Protein AF-A0A931IFN2-F1 (afdb_monomer)

Structure (mmCIF, N/CA/C/O backbone):
data_AF-A0A931IFN2-F1
#
_entry.id   AF-A0A931IFN2-F1
#
loop_
_atom_site.group_PDB
_atom_site.id
_atom_site.type_symbol
_atom_site.label_atom_id
_atom_site.label_alt_id
_atom_site.label_comp_id
_atom_site.label_asym_id
_atom_site.label_entity_id
_atom_site.label_seq_id
_atom_site.pdbx_PDB_ins_code
_atom_site.Cartn_x
_atom_site.Cartn_y
_atom_site.Cartn_z
_atom_site.occupancy
_atom_site.B_iso_or_equiv
_atom_site.auth_seq_id
_atom_site.auth_comp_id
_atom_site.auth_asym_id
_atom_site.auth_atom_id
_atom_site.pdbx_PDB_model_num
ATOM 1 N N . MET A 1 1 ? -17.818 2.922 62.658 1.00 59.53 1 MET A N 1
ATOM 2 C CA . MET A 1 1 ? -18.137 1.578 62.133 1.00 59.53 1 MET A CA 1
ATOM 3 C C . MET A 1 1 ? -17.066 0.660 62.680 1.00 59.53 1 MET A C 1
ATOM 5 O O . MET A 1 1 ? -15.907 1.038 62.599 1.00 59.53 1 MET A O 1
ATOM 9 N N . ASP A 1 2 ? -17.434 -0.458 63.294 1.00 77.50 2 ASP A N 1
ATOM 10 C CA . ASP A 1 2 ? -16.446 -1.443 63.733 1.00 77.50 2 ASP A CA 1
ATOM 11 C C . ASP A 1 2 ? -15.943 -2.210 62.498 1.00 77.50 2 ASP A C 1
ATOM 13 O O . ASP A 1 2 ? -16.717 -2.893 61.821 1.00 77.50 2 ASP A O 1
ATOM 17 N N . VAL A 1 3 ? -14.668 -2.008 62.158 1.00 72.94 3 VAL A N 1
ATOM 18 C CA . VAL A 1 3 ? -14.014 -2.579 60.970 1.00 72.94 3 VAL A CA 1
ATOM 19 C C . VAL A 1 3 ? -13.940 -4.100 61.068 1.00 72.94 3 VAL A C 1
ATOM 21 O O . VAL A 1 3 ? -14.102 -4.790 60.058 1.00 72.94 3 VAL A O 1
ATOM 24 N N . ASP A 1 4 ? -13.783 -4.633 62.277 1.00 74.88 4 ASP A N 1
ATOM 25 C CA . ASP A 1 4 ? -13.663 -6.067 62.516 1.00 74.88 4 ASP A CA 1
ATOM 26 C C . ASP A 1 4 ? -15.025 -6.746 62.362 1.00 74.88 4 ASP A C 1
ATOM 28 O O . ASP A 1 4 ? -15.157 -7.738 61.641 1.00 74.88 4 ASP A O 1
ATOM 32 N N . ALA A 1 5 ? -16.081 -6.149 62.918 1.00 79.12 5 ALA A N 1
ATOM 33 C CA . ALA A 1 5 ? -17.447 -6.631 62.711 1.00 79.12 5 ALA A CA 1
ATOM 34 C C . ALA A 1 5 ? -17.879 -6.542 61.232 1.00 79.12 5 ALA A C 1
ATOM 36 O O . ALA A 1 5 ? -18.505 -7.465 60.698 1.00 79.12 5 ALA A O 1
ATOM 37 N N . TYR A 1 6 ? -17.520 -5.452 60.544 1.00 81.81 6 TYR A N 1
ATOM 38 C CA . TYR A 1 6 ? -17.835 -5.253 59.127 1.00 81.81 6 TYR A CA 1
ATOM 39 C C . TYR A 1 6 ? -17.087 -6.239 58.220 1.00 81.81 6 TYR A C 1
ATOM 41 O O . TYR A 1 6 ? -17.671 -6.805 57.289 1.00 81.81 6 TYR A O 1
ATOM 49 N N . SER A 1 7 ? -15.803 -6.474 58.498 1.00 79.50 7 SER A N 1
ATOM 50 C CA . SER A 1 7 ? -14.988 -7.422 57.741 1.00 79.50 7 SER A CA 1
ATOM 51 C C . SER A 1 7 ? -15.478 -8.858 57.937 1.00 79.50 7 SER A C 1
ATOM 53 O O . SER A 1 7 ? -15.661 -9.567 56.946 1.00 79.50 7 SER A O 1
ATOM 55 N N . LEU A 1 8 ? -15.814 -9.268 59.165 1.00 82.81 8 LEU A N 1
ATOM 56 C CA . LEU A 1 8 ? -16.394 -10.585 59.456 1.00 82.81 8 LEU A CA 1
ATOM 57 C C . LEU A 1 8 ? -17.719 -10.822 58.715 1.00 82.81 8 LEU A C 1
ATOM 59 O O . LEU A 1 8 ? -17.930 -11.908 58.169 1.00 82.81 8 LEU A O 1
ATOM 63 N N . ALA A 1 9 ? -18.581 -9.804 58.627 1.00 85.88 9 ALA A N 1
ATOM 64 C CA . ALA A 1 9 ? -19.872 -9.904 57.945 1.00 85.88 9 ALA A CA 1
ATOM 65 C C . ALA A 1 9 ? -19.751 -10.084 56.418 1.00 85.88 9 ALA A C 1
ATOM 67 O O . ALA A 1 9 ? -20.623 -10.692 55.789 1.00 85.88 9 ALA A O 1
ATOM 68 N N . HIS A 1 10 ? -18.685 -9.567 55.798 1.00 89.50 10 HIS A N 1
ATOM 69 C CA . HIS A 1 10 ? -18.528 -9.548 54.338 1.00 89.50 10 HIS A CA 1
ATOM 70 C C . HIS A 1 10 ? -17.440 -10.480 53.795 1.00 89.50 10 HIS A C 1
ATOM 72 O O . HIS A 1 10 ? -17.432 -10.763 52.591 1.00 89.50 10 HIS A O 1
ATOM 78 N N . ARG A 1 11 ? -16.597 -11.044 54.666 1.00 88.31 11 ARG A N 1
ATOM 79 C CA . ARG A 1 11 ? -15.475 -11.927 54.317 1.00 88.31 11 ARG A CA 1
ATOM 80 C C . ARG A 1 11 ? -15.836 -13.039 53.335 1.00 88.31 11 ARG A C 1
ATOM 82 O O . ARG A 1 11 ? -15.169 -13.194 52.317 1.00 88.31 11 ARG A O 1
ATOM 89 N N . ARG A 1 12 ? -16.945 -13.750 53.574 1.00 91.06 12 ARG A N 1
ATOM 90 C CA . ARG A 1 12 ? -17.404 -14.842 52.692 1.00 91.06 12 ARG A CA 1
ATOM 91 C C . ARG A 1 12 ? -17.673 -14.376 51.260 1.00 91.06 12 ARG A C 1
ATOM 93 O O . ARG A 1 12 ? -17.397 -15.105 50.313 1.00 91.06 12 ARG A O 1
ATOM 100 N N . SER A 1 13 ? -18.205 -13.165 51.089 1.00 90.38 13 SER A N 1
ATOM 101 C CA . SER A 1 13 ? -18.496 -12.614 49.759 1.00 90.38 13 SER A CA 1
ATOM 102 C C . SER A 1 13 ? -17.224 -12.227 49.002 1.00 90.38 13 SER A C 1
ATOM 104 O O . SER A 1 13 ? -17.139 -12.448 47.794 1.00 90.38 13 SER A O 1
ATOM 106 N N . TRP A 1 14 ? -16.207 -11.733 49.714 1.00 94.81 14 TRP A N 1
ATOM 107 C CA . TRP A 1 14 ? -14.898 -11.414 49.143 1.00 94.81 14 TRP A CA 1
ATOM 108 C C . TRP A 1 14 ? -14.125 -12.675 48.758 1.00 94.81 14 TRP A C 1
ATOM 110 O O . TRP A 1 14 ? -13.560 -12.744 47.668 1.00 94.81 14 TRP A O 1
ATOM 120 N N . GLU A 1 15 ? -14.161 -13.700 49.611 1.00 94.31 15 GLU A N 1
ATOM 121 C CA . GLU A 1 15 ? -13.568 -15.010 49.329 1.00 94.31 15 GLU A CA 1
ATOM 122 C C . GLU A 1 15 ? -14.238 -15.670 48.119 1.00 94.31 15 GLU A C 1
ATOM 124 O O . GLU A 1 15 ? -13.548 -16.183 47.238 1.00 94.31 15 GLU A O 1
ATOM 129 N N . ARG A 1 16 ? -15.573 -15.594 48.013 1.00 94.94 16 ARG A N 1
ATOM 130 C CA . ARG A 1 16 ? -16.307 -16.095 46.843 1.00 94.94 16 ARG A CA 1
ATOM 131 C C . ARG A 1 16 ? -15.924 -15.352 45.561 1.00 94.94 16 ARG A C 1
ATOM 133 O O . ARG A 1 16 ? -15.691 -16.000 44.541 1.00 94.94 16 ARG A O 1
ATOM 140 N N . LEU A 1 17 ? -15.803 -14.024 45.609 1.00 95.31 17 LEU A N 1
ATOM 141 C CA . LEU A 1 17 ? -15.343 -13.221 44.471 1.00 95.31 17 LEU A CA 1
ATOM 142 C C . LEU A 1 17 ? -13.930 -13.628 44.025 1.00 95.31 17 LEU A C 1
ATOM 144 O O . LEU A 1 17 ? -13.697 -13.817 42.832 1.00 95.31 17 LEU A O 1
ATOM 148 N N . ASP A 1 18 ? -12.999 -13.803 44.965 1.00 94.19 18 ASP A N 1
ATOM 149 C CA . ASP A 1 18 ? -11.623 -14.212 44.656 1.00 94.19 18 ASP A CA 1
ATOM 150 C C . ASP A 1 18 ? -11.562 -15.648 44.101 1.00 94.19 18 ASP A C 1
ATOM 152 O O . ASP A 1 18 ? -10.827 -15.911 43.147 1.00 94.19 18 ASP A O 1
ATOM 156 N N . GLN A 1 19 ? -12.390 -16.566 44.614 1.00 94.50 19 GLN A N 1
ATOM 157 C CA . GLN A 1 19 ? -12.531 -17.924 44.072 1.00 94.50 19 GLN A CA 1
ATOM 158 C C . GLN A 1 19 ? -13.035 -17.918 42.622 1.00 94.50 19 GLN A C 1
ATOM 160 O O . GLN A 1 19 ? -12.446 -18.582 41.762 1.00 94.50 19 GLN A O 1
ATOM 165 N N . LEU A 1 20 ? -14.102 -17.166 42.330 1.00 92.25 20 LEU A N 1
ATOM 166 C CA . LEU A 1 20 ? -14.643 -17.048 40.973 1.00 92.25 20 LEU A CA 1
ATOM 167 C C . LEU A 1 20 ? -13.637 -16.374 40.029 1.00 92.25 20 LEU A C 1
ATOM 169 O O . LEU A 1 20 ? -13.448 -16.832 38.902 1.00 92.25 20 LEU A O 1
ATOM 173 N N . ALA A 1 21 ? -12.919 -15.350 40.499 1.00 90.62 21 ALA A N 1
ATOM 174 C CA . ALA A 1 21 ? -11.886 -14.681 39.713 1.00 90.62 21 ALA A CA 1
ATOM 175 C C . ALA A 1 21 ? -10.712 -15.617 39.350 1.00 90.62 21 ALA A C 1
ATOM 177 O O . ALA A 1 21 ? -10.164 -15.511 38.249 1.00 90.62 21 ALA A O 1
ATOM 178 N N . LYS A 1 22 ? -10.350 -16.556 40.240 1.00 90.75 22 LYS A N 1
ATOM 179 C CA . LYS A 1 22 ? -9.256 -17.530 40.047 1.00 90.75 22 LYS A CA 1
ATOM 180 C C . LYS A 1 22 ? -9.637 -18.761 39.216 1.00 90.75 22 LYS A C 1
ATOM 182 O O . LYS A 1 22 ? -8.753 -19.427 38.677 1.00 90.75 22 LYS A O 1
ATOM 187 N N . ARG A 1 23 ? -10.924 -19.098 39.095 1.00 87.44 23 ARG A N 1
ATOM 188 C CA . ARG A 1 23 ? -11.370 -20.278 38.331 1.00 87.44 23 ARG A CA 1
ATOM 189 C C . ARG A 1 23 ? -11.037 -20.158 36.848 1.00 87.44 23 ARG A C 1
ATOM 191 O O . ARG A 1 23 ? -11.147 -19.083 36.273 1.00 87.44 23 ARG A O 1
ATOM 198 N N . ARG A 1 24 ? -10.683 -21.274 36.190 1.00 77.81 24 ARG A N 1
ATOM 199 C CA . ARG A 1 24 ? -10.316 -21.298 34.756 1.00 77.81 24 ARG A CA 1
ATOM 200 C C . ARG A 1 24 ? -11.523 -21.111 33.830 1.00 77.81 24 ARG A C 1
ATOM 202 O O . ARG A 1 24 ? -11.438 -20.353 32.863 1.00 77.81 24 ARG A O 1
ATOM 209 N N . LYS A 1 25 ? -12.632 -21.786 34.133 1.00 80.19 25 LYS A N 1
ATOM 210 C CA . LYS A 1 25 ? -13.915 -21.707 33.422 1.00 80.19 25 LYS A CA 1
ATOM 211 C C . LYS A 1 25 ? -15.008 -21.353 34.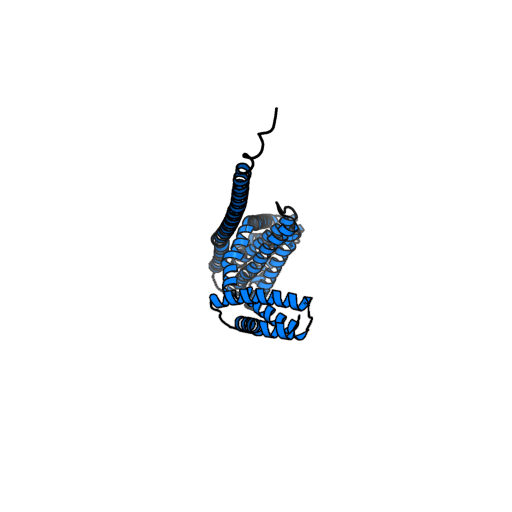430 1.00 80.19 25 LYS A C 1
ATOM 213 O O . LYS A 1 25 ? -14.962 -21.853 35.550 1.00 80.19 25 LYS A O 1
ATOM 218 N N . LEU A 1 26 ? -15.931 -20.494 34.013 1.00 84.69 26 LEU A N 1
ATOM 219 C CA . LEU A 1 26 ? -17.128 -20.121 34.762 1.00 84.69 26 LEU A CA 1
ATOM 220 C C . LEU A 1 26 ? -18.340 -20.609 33.972 1.00 84.69 26 LEU A C 1
ATOM 222 O O . LEU A 1 26 ? -18.320 -20.570 32.738 1.00 84.69 26 LEU A O 1
ATOM 226 N N . THR A 1 27 ? -19.368 -21.081 34.664 1.00 86.81 27 THR A N 1
ATOM 227 C CA . THR A 1 27 ? -20.694 -21.267 34.057 1.00 86.81 27 THR A CA 1
ATOM 228 C C . THR A 1 27 ? -21.378 -19.906 33.851 1.00 86.81 27 THR A C 1
ATOM 230 O O . THR A 1 27 ? -20.922 -18.899 34.393 1.00 86.81 27 THR A O 1
ATOM 233 N N . GLY A 1 28 ? -22.475 -19.851 33.084 1.00 74.88 28 GLY A N 1
ATOM 234 C CA . GLY A 1 28 ? -23.239 -18.605 32.898 1.00 74.88 28 GLY A CA 1
ATOM 235 C C . GLY A 1 28 ? -23.706 -18.000 34.228 1.00 74.88 28 GLY A C 1
ATOM 236 O O . GLY A 1 28 ? -23.429 -16.840 34.507 1.00 74.88 28 GLY A O 1
ATOM 237 N N . ALA A 1 29 ? -24.277 -18.827 35.110 1.00 84.50 29 ALA A N 1
ATOM 238 C CA . ALA A 1 29 ? -24.699 -18.401 36.445 1.00 84.50 29 ALA A CA 1
ATOM 239 C C . ALA A 1 29 ? -23.529 -17.895 37.315 1.00 84.50 29 ALA A C 1
ATOM 241 O O . ALA A 1 29 ? -23.680 -16.934 38.063 1.00 84.50 29 ALA A O 1
ATOM 242 N N . GLU A 1 30 ? -22.346 -18.506 37.201 1.00 89.38 30 GLU A N 1
ATOM 243 C CA . GLU A 1 30 ? -21.146 -18.066 37.926 1.00 89.38 30 GLU A CA 1
ATOM 244 C C . GLU A 1 30 ? -20.567 -16.753 37.376 1.00 89.38 30 GLU A C 1
ATOM 246 O O . GLU A 1 30 ? -19.953 -15.989 38.123 1.00 89.38 30 GLU A O 1
ATOM 251 N N . ALA A 1 31 ? -20.748 -16.475 36.082 1.00 84.56 31 ALA A N 1
ATOM 252 C CA . ALA A 1 31 ? -20.364 -15.204 35.476 1.00 84.56 31 ALA A CA 1
ATOM 253 C C . ALA A 1 31 ? -21.277 -14.060 35.948 1.00 84.56 31 ALA A C 1
ATOM 255 O O . ALA A 1 31 ? -20.778 -12.994 36.317 1.00 84.56 31 ALA A O 1
ATOM 256 N N . ASP A 1 32 ? -22.587 -14.300 36.026 1.00 82.44 32 ASP A N 1
ATOM 257 C CA . ASP A 1 32 ? -23.540 -13.337 36.588 1.00 82.44 32 ASP A CA 1
ATOM 258 C C . ASP A 1 32 ? -23.253 -13.081 38.078 1.00 82.44 32 ASP A C 1
ATOM 260 O O . ASP A 1 32 ? -23.190 -11.929 38.524 1.00 82.44 32 ASP A O 1
ATOM 264 N N . GLU A 1 33 ? -22.979 -14.148 38.841 1.00 92.56 33 GLU A N 1
ATOM 265 C CA . GLU A 1 33 ? -22.580 -14.068 40.252 1.00 92.56 33 GLU A CA 1
ATOM 266 C C . GLU A 1 33 ? -21.308 -13.216 40.431 1.00 92.56 33 GLU A C 1
ATOM 268 O O . GLU A 1 33 ? -21.255 -12.344 41.306 1.00 92.56 33 GLU A O 1
ATOM 273 N N . LEU A 1 34 ? -20.303 -13.403 39.567 1.00 91.88 34 LEU A N 1
ATOM 274 C CA . LEU A 1 34 ? -19.064 -12.621 39.569 1.00 91.88 34 LEU A CA 1
ATOM 275 C C . LEU A 1 34 ? -19.332 -11.116 39.384 1.00 91.88 34 LEU A C 1
ATOM 277 O O . LEU A 1 34 ? -18.746 -10.303 40.103 1.00 91.88 34 LEU A O 1
ATOM 281 N N . ILE A 1 35 ? -20.215 -10.730 38.456 1.00 88.75 35 ILE A N 1
ATOM 282 C CA . ILE A 1 35 ? -20.548 -9.318 38.180 1.00 88.75 35 ILE A CA 1
ATOM 283 C C . ILE A 1 35 ? -21.227 -8.671 39.393 1.00 88.75 35 ILE A C 1
ATOM 285 O O . ILE A 1 35 ? -20.877 -7.548 39.785 1.00 88.75 35 ILE A O 1
ATOM 289 N N . VAL A 1 36 ? -22.176 -9.381 40.009 1.00 92.88 36 VAL A N 1
ATOM 290 C CA . VAL A 1 36 ? -22.890 -8.910 41.205 1.00 92.88 36 VAL A CA 1
ATOM 291 C C . VAL A 1 36 ? -21.918 -8.721 42.372 1.00 92.88 36 VAL A C 1
ATOM 293 O O . VAL A 1 36 ? -21.914 -7.662 43.013 1.00 92.88 36 VAL A O 1
ATOM 296 N N . LEU A 1 37 ? -21.052 -9.707 42.620 1.00 94.25 37 LEU A N 1
ATOM 297 C CA . LEU A 1 37 ? -20.059 -9.653 43.694 1.00 94.25 37 LEU A CA 1
ATOM 298 C C . LEU A 1 37 ? -18.992 -8.577 43.454 1.00 94.25 37 LEU A C 1
ATOM 300 O O . LEU A 1 37 ? -18.601 -7.897 44.405 1.00 94.25 37 LEU A O 1
ATOM 304 N N . TYR A 1 38 ? -18.562 -8.368 42.206 1.00 92.94 38 TYR A N 1
ATOM 305 C CA . TYR A 1 38 ? -17.627 -7.302 41.836 1.00 92.94 38 TYR A CA 1
ATOM 306 C C . TYR A 1 38 ? -18.197 -5.916 42.160 1.00 92.94 38 TYR A C 1
ATOM 308 O O . TYR A 1 38 ? -17.548 -5.123 42.848 1.00 92.94 38 TYR A O 1
ATOM 316 N N . ARG A 1 39 ? -19.438 -5.633 41.733 1.00 92.38 39 ARG A N 1
ATOM 317 C CA . ARG A 1 39 ? -20.096 -4.341 41.990 1.00 92.38 39 ARG A CA 1
ATOM 318 C C . ARG A 1 39 ? -20.271 -4.093 43.488 1.00 92.38 39 ARG A C 1
ATOM 320 O O . ARG A 1 39 ? -19.937 -3.012 43.971 1.00 92.38 39 ARG A O 1
ATOM 327 N N . ARG A 1 40 ? -20.741 -5.107 44.225 1.00 93.81 40 ARG A N 1
ATOM 328 C CA . ARG A 1 40 ? -20.917 -5.035 45.683 1.00 93.81 40 ARG A CA 1
ATOM 329 C C . ARG A 1 40 ? -19.584 -4.790 46.399 1.00 93.81 40 ARG A C 1
ATOM 331 O O . ARG A 1 40 ? -19.506 -3.894 47.232 1.00 93.81 40 ARG A O 1
ATOM 338 N N . THR A 1 41 ? -18.530 -5.521 46.041 1.00 93.62 41 THR A N 1
ATOM 339 C CA . THR A 1 41 ? -17.206 -5.386 46.676 1.00 93.62 41 THR A CA 1
ATOM 340 C C . THR A 1 41 ? -16.557 -4.035 46.362 1.00 93.62 41 THR A C 1
ATOM 342 O O . THR A 1 41 ? -15.944 -3.432 47.238 1.00 93.62 41 THR A O 1
ATOM 345 N N . SER A 1 42 ? -16.750 -3.497 45.153 1.00 91.19 42 SER A N 1
ATOM 346 C CA . SER A 1 42 ? -16.272 -2.154 44.792 1.00 91.19 42 SER A CA 1
ATOM 347 C C . SER A 1 42 ? -16.927 -1.058 45.641 1.00 91.19 42 SER A C 1
ATOM 349 O O . SER A 1 42 ? -16.236 -0.153 46.108 1.00 91.19 42 SER A O 1
ATOM 351 N N . GLN A 1 43 ? -18.232 -1.170 45.915 1.00 92.06 43 GLN A N 1
ATOM 352 C CA . GLN A 1 43 ? -18.942 -0.250 46.812 1.00 92.06 43 GLN A CA 1
ATOM 353 C C . GLN A 1 43 ? -18.454 -0.367 48.264 1.00 92.06 43 GLN A C 1
ATOM 355 O O . GLN A 1 43 ? -18.312 0.644 48.950 1.00 92.06 43 GLN A O 1
ATOM 360 N N . GLN A 1 44 ? -18.183 -1.587 48.736 1.00 90.62 44 GLN A N 1
ATOM 361 C CA . GLN A 1 44 ? -17.657 -1.830 50.084 1.00 90.62 44 GLN A CA 1
ATOM 362 C C . GLN A 1 44 ? -16.243 -1.260 50.251 1.00 90.62 44 GLN A C 1
ATOM 364 O O . GLN A 1 44 ? -15.971 -0.622 51.266 1.00 90.62 44 GLN A O 1
ATOM 369 N N . LEU A 1 45 ? -15.375 -1.405 49.243 1.00 89.69 45 LEU A N 1
ATOM 370 C CA . LEU A 1 45 ? -14.043 -0.798 49.255 1.00 89.69 45 LEU A CA 1
ATOM 371 C C . LEU A 1 45 ? -14.121 0.734 49.329 1.00 89.69 45 LEU A C 1
ATOM 373 O O . LEU A 1 45 ? -13.438 1.330 50.155 1.00 89.69 45 LEU A O 1
ATOM 377 N N . ALA A 1 46 ? -14.996 1.365 48.538 1.00 87.12 46 ALA A N 1
ATOM 378 C CA . ALA A 1 46 ? -15.190 2.817 48.580 1.00 87.12 46 ALA A CA 1
ATOM 379 C C . ALA A 1 46 ? -15.699 3.309 49.955 1.00 87.12 46 ALA A C 1
ATOM 381 O O . ALA A 1 46 ? -15.296 4.371 50.437 1.00 87.12 46 ALA A O 1
ATOM 382 N N . ARG A 1 47 ? -16.555 2.523 50.628 1.00 85.81 47 ARG A N 1
ATOM 383 C CA . ARG A 1 47 ? -17.003 2.814 52.003 1.00 85.81 47 ARG A CA 1
ATOM 384 C C . ARG A 1 47 ? -15.878 2.664 53.029 1.00 85.81 47 ARG A C 1
ATOM 386 O O . ARG A 1 47 ? -15.743 3.524 53.893 1.00 85.81 47 ARG A O 1
ATOM 393 N N . LEU A 1 48 ? -15.060 1.617 52.921 1.00 86.00 48 LEU A N 1
ATOM 394 C CA . LEU A 1 48 ? -13.918 1.397 53.816 1.00 86.00 48 LEU A CA 1
ATOM 395 C C . LEU A 1 48 ? -12.862 2.498 53.658 1.00 86.00 48 LEU A C 1
ATOM 397 O O . LEU A 1 48 ? -12.428 3.071 54.652 1.00 86.00 48 LEU A O 1
ATOM 401 N N . GLN A 1 49 ? -12.543 2.885 52.420 1.00 82.56 49 GLN A N 1
ATOM 402 C CA . GLN A 1 49 ? -11.611 3.981 52.128 1.00 82.56 49 GLN A CA 1
ATOM 403 C C . GLN A 1 49 ? -12.052 5.332 52.710 1.00 82.56 49 GLN A C 1
ATOM 405 O O . GLN A 1 49 ? -11.204 6.148 53.052 1.00 82.56 49 GLN A O 1
ATOM 410 N N . SER A 1 50 ? -13.361 5.573 52.828 1.00 81.81 50 SER A N 1
ATOM 411 C CA . SER A 1 50 ? -13.904 6.839 53.341 1.00 81.81 50 SER A CA 1
ATOM 412 C C . SER A 1 50 ? -14.086 6.874 54.861 1.00 81.81 50 SER A C 1
ATOM 414 O O . SER A 1 50 ? -14.059 7.959 55.432 1.00 81.81 50 SER A O 1
ATOM 416 N N . HIS A 1 51 ? -14.273 5.725 55.522 1.00 74.56 51 HIS A N 1
ATOM 417 C CA . HIS A 1 51 ? -14.659 5.681 56.940 1.00 74.56 51 HIS A CA 1
ATOM 418 C C . HIS A 1 51 ? -13.633 5.009 57.861 1.00 74.56 51 HIS A C 1
ATOM 420 O O . HIS A 1 51 ? -13.687 5.237 59.070 1.00 74.56 51 HIS A O 1
ATOM 426 N N . SER A 1 52 ? -12.734 4.155 57.354 1.00 66.56 52 SER A N 1
ATOM 427 C CA . SER A 1 52 ? -11.744 3.436 58.176 1.00 66.56 52 SER A CA 1
ATOM 428 C C . SER A 1 52 ? -10.567 2.903 57.336 1.00 66.56 52 SER A C 1
ATOM 430 O O . SER A 1 52 ? -10.677 1.836 56.728 1.00 66.56 52 SER A O 1
ATOM 432 N N . PRO A 1 53 ? -9.428 3.614 57.298 1.00 65.94 53 PRO A N 1
ATOM 433 C CA . PRO A 1 53 ? -8.297 3.265 56.448 1.00 65.94 53 PRO A CA 1
ATOM 434 C C . PRO A 1 53 ? -7.385 2.217 57.105 1.00 65.94 53 PRO A C 1
ATOM 436 O O . PRO A 1 53 ? -6.260 2.534 57.474 1.00 65.94 53 PRO A O 1
ATOM 439 N N . ASP A 1 54 ? -7.843 0.967 57.242 1.00 80.81 54 ASP A N 1
ATOM 440 C CA . ASP A 1 54 ? -6.915 -0.155 57.454 1.00 80.81 54 ASP A CA 1
ATOM 441 C C . ASP A 1 54 ? -6.171 -0.439 56.131 1.00 80.81 54 ASP A C 1
ATOM 443 O O . ASP A 1 54 ? -6.790 -0.918 55.167 1.00 80.81 54 ASP A O 1
ATOM 447 N N . PRO A 1 55 ? -4.855 -0.159 56.043 1.00 80.06 55 PRO A N 1
ATOM 448 C CA . PRO A 1 55 ? -4.112 -0.289 54.795 1.00 80.06 55 PRO A CA 1
ATOM 449 C C . PRO A 1 55 ? -4.050 -1.732 54.280 1.00 80.06 55 PRO A C 1
ATOM 451 O O . PRO A 1 55 ? -4.036 -1.944 53.064 1.00 80.06 55 PRO A O 1
ATOM 454 N N . GLN A 1 56 ? -4.030 -2.729 55.174 1.00 84.06 56 GLN A N 1
ATOM 455 C CA . GLN A 1 56 ? -3.886 -4.135 54.783 1.00 84.06 56 GLN A CA 1
ATOM 456 C C . GLN A 1 56 ? -5.174 -4.665 54.150 1.00 84.06 56 GLN A C 1
ATOM 458 O O . GLN A 1 56 ? -5.140 -5.284 53.080 1.00 84.06 56 GLN A O 1
ATOM 463 N N . LEU A 1 57 ? -6.319 -4.362 54.764 1.00 85.31 57 LEU A N 1
ATOM 464 C CA . LEU A 1 57 ? -7.630 -4.739 54.244 1.00 85.31 57 LEU A CA 1
ATOM 465 C C . LEU A 1 57 ? -7.916 -4.070 52.890 1.00 85.31 57 LEU A C 1
ATOM 467 O O . LEU A 1 57 ? -8.373 -4.729 51.950 1.00 85.31 57 LEU A O 1
ATOM 471 N N . ILE A 1 58 ? -7.592 -2.779 52.756 1.00 86.69 58 ILE A N 1
ATOM 472 C CA . ILE A 1 58 ? -7.760 -2.024 51.505 1.00 86.69 58 ILE A CA 1
ATOM 473 C C . ILE A 1 58 ? -6.897 -2.615 50.384 1.00 86.69 58 ILE A C 1
ATOM 475 O O . ILE A 1 58 ? -7.393 -2.811 49.268 1.00 86.69 58 ILE A O 1
ATOM 479 N N . ALA A 1 59 ? -5.629 -2.933 50.662 1.00 84.56 59 ALA A N 1
ATOM 480 C CA . ALA A 1 59 ? -4.731 -3.538 49.680 1.00 84.56 59 ALA A CA 1
ATOM 481 C C . ALA A 1 59 ? -5.226 -4.925 49.233 1.00 84.56 59 ALA A C 1
ATOM 483 O O . ALA A 1 59 ? -5.278 -5.210 48.031 1.00 84.56 59 ALA A O 1
ATOM 484 N N . GLY A 1 60 ? -5.666 -5.763 50.180 1.00 88.81 60 GLY A N 1
ATOM 485 C CA . GLY A 1 60 ? -6.217 -7.089 49.893 1.00 88.81 60 GLY A CA 1
ATOM 486 C C . GLY A 1 60 ? -7.452 -7.036 48.987 1.00 88.81 60 GLY A C 1
ATOM 487 O O . GLY A 1 60 ? -7.503 -7.714 47.957 1.00 88.81 60 GLY A O 1
ATOM 488 N N . LEU A 1 61 ? -8.420 -6.175 49.314 1.00 89.69 61 LEU A N 1
ATOM 489 C CA . LEU A 1 61 ? -9.639 -5.996 48.516 1.00 89.69 61 LEU A CA 1
ATOM 490 C C . LEU A 1 61 ? -9.361 -5.402 47.132 1.00 89.69 61 LEU A C 1
ATOM 492 O O . LEU A 1 61 ? -9.948 -5.844 46.141 1.00 89.69 61 LEU A O 1
ATOM 496 N N . SER A 1 62 ? -8.428 -4.454 47.039 1.00 90.44 62 SER A N 1
ATOM 497 C CA . SER A 1 62 ? -8.002 -3.871 45.760 1.00 90.44 62 SER A CA 1
ATOM 498 C C . SER A 1 62 ? -7.381 -4.921 44.831 1.00 90.44 62 SER A C 1
ATOM 500 O O . SER A 1 62 ? -7.644 -4.923 43.623 1.00 90.44 62 SER A O 1
ATOM 502 N N . ALA A 1 63 ? -6.614 -5.870 45.381 1.00 91.62 63 ALA A N 1
ATOM 503 C CA . ALA A 1 63 ? -6.042 -6.973 44.612 1.00 91.62 63 ALA A CA 1
ATOM 504 C C . ALA A 1 63 ? -7.120 -7.948 44.097 1.00 91.62 63 ALA A C 1
ATOM 506 O O . ALA A 1 63 ? -7.058 -8.383 42.942 1.00 91.62 63 ALA A O 1
ATOM 507 N N . ILE A 1 64 ? -8.125 -8.264 44.924 1.00 93.31 64 ILE A N 1
ATOM 508 C CA . ILE A 1 64 ? -9.270 -9.101 44.524 1.00 93.31 64 ILE A CA 1
ATOM 509 C C . ILE A 1 64 ? -10.065 -8.416 43.402 1.00 93.31 64 ILE A C 1
ATOM 511 O O . ILE A 1 64 ? -10.341 -9.039 42.374 1.00 93.31 64 ILE A O 1
ATOM 515 N N . LEU A 1 65 ? -10.377 -7.123 43.549 1.00 93.50 65 LEU A N 1
ATOM 516 C CA . LEU A 1 65 ? -11.117 -6.353 42.543 1.00 93.50 65 LEU A CA 1
ATOM 517 C C . LEU A 1 65 ? -10.359 -6.223 41.224 1.00 93.50 65 LEU A C 1
ATOM 519 O O . LEU A 1 65 ? -10.977 -6.334 40.168 1.00 93.50 65 LEU A O 1
ATOM 523 N N . THR A 1 66 ? -9.038 -6.045 41.259 1.00 89.94 66 THR A N 1
ATOM 524 C CA . THR A 1 66 ? -8.210 -5.998 40.044 1.00 89.94 66 THR A CA 1
ATOM 525 C C . THR A 1 66 ? -8.283 -7.317 39.264 1.00 89.94 66 THR A C 1
ATOM 527 O O . THR A 1 66 ? -8.516 -7.305 38.053 1.00 89.94 66 THR A O 1
ATOM 530 N N . ARG A 1 67 ? -8.177 -8.469 39.946 1.00 89.44 67 ARG A N 1
ATOM 531 C CA . ARG A 1 67 ? -8.353 -9.788 39.304 1.00 89.44 67 ARG A CA 1
ATOM 532 C C . ARG A 1 67 ? -9.767 -9.991 38.766 1.00 89.44 67 ARG A C 1
ATOM 534 O O . ARG A 1 67 ? -9.931 -10.438 37.632 1.00 89.44 67 ARG A O 1
ATOM 541 N N . ALA A 1 68 ? -10.785 -9.657 39.556 1.00 89.94 68 ALA A N 1
ATOM 542 C CA . ALA A 1 68 ? -12.179 -9.788 39.143 1.00 89.94 68 ALA A CA 1
ATOM 543 C C . ALA A 1 68 ? -12.503 -8.892 37.938 1.00 89.94 68 ALA A C 1
ATOM 545 O O . ALA A 1 68 ? -13.162 -9.342 37.003 1.00 89.94 68 ALA A O 1
ATOM 546 N N . ARG A 1 69 ? -11.972 -7.663 37.900 1.00 85.12 69 ARG A N 1
ATOM 547 C CA . ARG A 1 69 ? -12.128 -6.719 36.784 1.00 85.12 69 ARG A CA 1
ATOM 548 C C . ARG A 1 69 ? -11.610 -7.293 35.467 1.00 85.12 69 ARG A C 1
ATOM 550 O O . ARG A 1 69 ? -12.294 -7.162 34.458 1.00 85.12 69 ARG A O 1
ATOM 557 N N . ALA A 1 70 ? -10.462 -7.973 35.476 1.00 80.75 70 ALA A N 1
ATOM 558 C CA . ALA A 1 70 ? -9.929 -8.640 34.284 1.00 80.75 70 ALA A CA 1
ATOM 559 C C . ALA A 1 70 ? -10.862 -9.750 33.754 1.00 80.75 70 ALA A C 1
ATOM 561 O O . ALA A 1 70 ? -10.903 -10.013 32.554 1.00 80.75 70 ALA A O 1
ATOM 562 N N . ARG A 1 71 ? -11.645 -10.389 34.635 1.00 83.69 71 ARG A N 1
ATOM 563 C CA . ARG A 1 71 ? -12.626 -11.419 34.255 1.00 83.69 71 ARG A CA 1
ATOM 564 C C . ARG A 1 71 ? -13.960 -10.825 33.804 1.00 83.69 71 ARG A C 1
ATOM 566 O O . ARG A 1 71 ? -14.499 -11.294 32.809 1.00 83.69 71 ARG A O 1
ATOM 573 N N . VAL A 1 72 ? -14.452 -9.787 34.483 1.00 80.81 72 VAL A N 1
ATOM 574 C CA . VAL A 1 72 ? -15.707 -9.086 34.147 1.00 80.81 72 VAL A CA 1
ATOM 575 C C . VAL A 1 72 ? -15.596 -8.332 32.821 1.00 80.81 72 VAL A C 1
ATOM 577 O O . VAL A 1 72 ? -16.531 -8.350 32.031 1.00 80.81 72 VAL A O 1
ATOM 580 N N . LEU A 1 73 ? -14.447 -7.707 32.548 1.00 71.25 73 LEU A N 1
ATOM 581 C CA . LEU A 1 73 ? -14.189 -7.015 31.279 1.00 71.25 73 LEU A CA 1
ATOM 582 C C . LEU A 1 73 ? -13.773 -7.965 30.144 1.00 71.25 73 LEU A C 1
ATOM 584 O O . LEU A 1 73 ? -13.507 -7.501 29.042 1.00 71.25 73 LEU A O 1
ATOM 588 N N . GLY A 1 74 ? -13.732 -9.278 30.400 1.00 58.94 74 GLY A N 1
ATOM 589 C CA . GLY A 1 74 ? -13.657 -10.290 29.354 1.00 58.94 74 GLY A CA 1
ATOM 590 C C . GLY A 1 74 ? -12.453 -10.173 28.419 1.00 58.94 74 GLY A C 1
ATOM 591 O O . GLY A 1 74 ? -12.629 -10.244 27.212 1.00 58.94 74 GLY A O 1
ATOM 592 N N . THR A 1 75 ? -11.220 -10.075 28.920 1.00 48.00 75 THR A N 1
ATOM 593 C CA . THR A 1 75 ? -10.023 -10.186 28.055 1.00 48.00 75 THR A CA 1
ATOM 594 C C . THR A 1 75 ? -9.580 -11.638 27.872 1.00 48.00 75 THR A C 1
ATOM 596 O O . THR A 1 75 ? -8.440 -12.025 28.117 1.00 48.00 75 THR A O 1
ATOM 599 N N . LYS A 1 76 ? -10.520 -12.472 27.427 1.00 48.59 76 LYS A N 1
ATOM 600 C CA . LYS A 1 76 ? -10.205 -13.662 26.629 1.00 48.59 76 LYS A CA 1
ATOM 601 C C . LYS A 1 76 ? -11.084 -13.643 25.391 1.00 48.59 76 LYS A C 1
ATOM 603 O O . LYS A 1 76 ? -11.881 -14.548 25.164 1.00 48.59 76 LYS A O 1
ATOM 608 N N . SER A 1 77 ? -10.953 -12.584 24.605 1.00 54.88 77 SER A N 1
ATOM 609 C CA . SER A 1 77 ? -11.099 -12.775 23.179 1.00 54.88 77 SER A CA 1
ATOM 610 C C . SER A 1 77 ? -10.028 -13.779 22.755 1.00 54.88 77 SER A C 1
ATOM 612 O O . SER A 1 77 ? -8.877 -13.720 23.190 1.00 54.88 77 SER A O 1
ATOM 614 N N . ASP A 1 78 ? -10.437 -14.797 22.012 1.00 72.88 78 ASP A N 1
ATOM 615 C CA . ASP A 1 78 ? -9.490 -15.700 21.383 1.00 72.88 78 ASP A CA 1
ATOM 616 C C . ASP A 1 78 ? -8.649 -14.855 20.419 1.00 72.88 78 ASP A C 1
ATOM 618 O O . ASP A 1 78 ? -9.170 -14.350 19.425 1.00 72.88 78 ASP A O 1
ATOM 622 N N . THR A 1 79 ? -7.380 -14.617 20.757 1.00 77.38 79 THR A N 1
ATOM 623 C CA . THR A 1 79 ? -6.474 -13.755 19.984 1.00 77.38 79 THR A CA 1
ATOM 624 C C . THR A 1 79 ? -6.449 -14.177 18.515 1.00 77.38 79 THR A C 1
ATOM 626 O O . THR A 1 79 ? -6.434 -13.328 17.628 1.00 77.38 79 THR A O 1
ATOM 629 N N . TRP A 1 80 ? -6.552 -15.480 18.240 1.00 80.69 80 TRP A N 1
ATOM 630 C CA . TRP A 1 80 ? -6.638 -16.000 16.877 1.00 80.69 80 TRP A CA 1
ATOM 631 C C . TRP A 1 80 ? -7.945 -15.628 16.181 1.00 80.69 80 TRP A C 1
ATOM 633 O O . TRP A 1 80 ? -7.933 -15.290 14.998 1.00 80.69 80 TRP A O 1
ATOM 643 N N . ALA A 1 81 ? -9.064 -15.617 16.905 1.00 85.12 81 ALA A N 1
ATOM 644 C CA . ALA A 1 81 ? -10.337 -15.148 16.372 1.00 85.12 81 ALA A CA 1
ATOM 645 C C . ALA A 1 81 ? -10.328 -13.632 16.103 1.00 85.12 81 ALA A C 1
ATOM 647 O O . ALA A 1 81 ? -10.944 -13.185 15.137 1.00 85.12 81 ALA A O 1
ATOM 648 N N . GLU A 1 82 ? -9.626 -12.832 16.911 1.00 83.56 82 GLU A N 1
ATOM 649 C CA . GLU A 1 82 ? -9.455 -11.393 16.656 1.00 83.56 82 GLU A CA 1
ATOM 650 C C . GLU A 1 82 ? -8.563 -11.114 15.453 1.00 83.56 82 GLU A C 1
ATOM 652 O O . GLU A 1 82 ? -8.930 -10.290 14.616 1.00 83.56 82 GLU A O 1
ATOM 657 N N . ILE A 1 83 ? -7.444 -11.830 15.324 1.00 87.50 83 ILE A N 1
ATOM 658 C CA . ILE A 1 83 ? -6.580 -11.769 14.139 1.00 87.50 83 ILE A CA 1
ATOM 659 C C . ILE A 1 83 ? -7.382 -12.176 12.897 1.00 87.50 83 ILE A C 1
ATOM 661 O O . ILE A 1 83 ? -7.397 -11.456 11.897 1.00 87.50 83 ILE A O 1
ATOM 665 N N . GLY A 1 84 ? -8.131 -13.279 12.973 1.00 92.25 84 GLY A N 1
ATOM 666 C CA . GLY A 1 84 ? -9.017 -13.718 11.897 1.00 92.25 84 GLY A CA 1
ATOM 667 C C . GLY A 1 84 ? -10.065 -12.660 11.541 1.00 92.25 84 GLY A C 1
ATOM 668 O O . GLY A 1 84 ? -10.272 -12.360 10.366 1.00 92.25 84 GLY A O 1
ATOM 669 N N . ARG A 1 85 ? -10.690 -12.021 12.538 1.00 91.31 85 ARG A N 1
ATOM 670 C CA . ARG A 1 85 ? -11.654 -10.929 12.324 1.00 91.31 85 ARG A CA 1
ATOM 671 C C . ARG A 1 85 ? -11.000 -9.688 11.720 1.00 91.31 85 ARG A C 1
ATOM 673 O O . ARG A 1 85 ? -11.599 -9.048 10.858 1.00 91.31 85 ARG A O 1
ATOM 680 N N . PHE A 1 86 ? -9.778 -9.359 12.126 1.00 92.81 86 PHE A N 1
ATOM 681 C CA . PHE A 1 86 ? -9.010 -8.262 11.549 1.00 92.81 86 PHE A CA 1
ATOM 682 C C . PHE A 1 86 ? -8.800 -8.477 10.047 1.00 92.81 86 PHE A C 1
ATOM 684 O O . PHE A 1 86 ? -9.151 -7.596 9.264 1.00 92.81 86 PHE A O 1
ATOM 691 N N . PHE A 1 87 ? -8.345 -9.662 9.631 1.00 95.25 87 PHE A N 1
ATOM 692 C CA . PHE A 1 87 ? -8.123 -9.971 8.214 1.00 95.25 87 PHE A CA 1
ATOM 693 C C . PHE A 1 87 ? -9.398 -10.298 7.426 1.00 95.25 87 PHE A C 1
ATOM 695 O O . PHE A 1 87 ? -9.366 -10.302 6.205 1.00 95.25 87 PHE A O 1
ATOM 702 N N . THR A 1 88 ? -10.543 -10.543 8.055 1.00 93.50 88 THR A N 1
ATOM 703 C CA . THR A 1 88 ? -11.798 -10.793 7.315 1.00 93.50 88 THR A CA 1
ATOM 704 C C . THR A 1 88 ? -12.708 -9.570 7.252 1.00 93.50 88 THR A C 1
ATOM 706 O O . THR A 1 88 ? -13.414 -9.397 6.265 1.00 93.50 88 THR A O 1
ATOM 709 N N . HIS A 1 89 ? -12.670 -8.696 8.264 1.00 92.44 89 HIS A N 1
ATOM 710 C CA . HIS A 1 89 ? -13.594 -7.562 8.387 1.00 92.44 89 HIS A CA 1
ATOM 711 C C . HIS A 1 89 ? -12.901 -6.216 8.629 1.00 92.44 89 HIS A C 1
ATOM 713 O O . HIS A 1 89 ? -13.401 -5.192 8.173 1.00 92.44 89 HIS A O 1
ATOM 719 N N . GLY A 1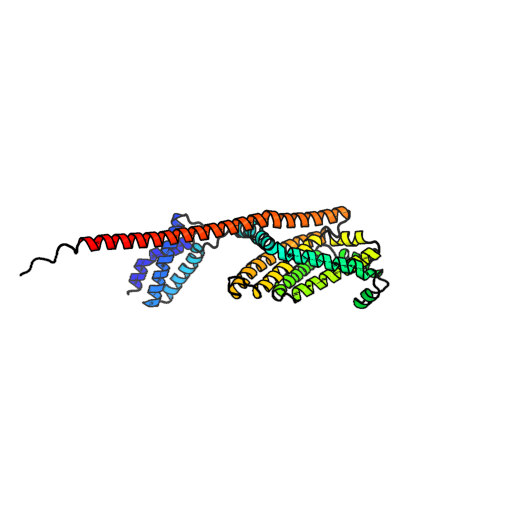 90 ? -11.784 -6.182 9.361 1.00 92.50 90 GLY A N 1
ATOM 720 C CA . GLY A 1 90 ? -11.109 -4.935 9.739 1.00 92.50 90 GLY A CA 1
ATOM 721 C C . GLY A 1 90 ? -10.308 -4.323 8.590 1.00 92.50 90 GLY A C 1
ATOM 722 O O . GLY A 1 90 ? -10.706 -3.316 8.002 1.00 92.50 90 GLY A O 1
ATOM 723 N N . PHE A 1 91 ? -9.191 -4.965 8.253 1.00 95.50 91 PHE A N 1
ATOM 724 C CA . PHE A 1 91 ? -8.275 -4.540 7.201 1.00 95.50 91 PHE A CA 1
ATOM 725 C C . PHE A 1 91 ? -8.938 -4.376 5.821 1.00 95.50 91 PHE A C 1
ATOM 727 O O . PHE A 1 91 ? -8.833 -3.281 5.261 1.00 95.50 91 PHE A O 1
ATOM 734 N N . PRO A 1 92 ? -9.679 -5.364 5.271 1.00 97.19 92 PRO A N 1
ATOM 735 C CA . PRO A 1 92 ? -10.191 -5.242 3.909 1.00 97.19 92 PRO A CA 1
ATOM 736 C C . PRO A 1 92 ? -11.264 -4.152 3.800 1.00 97.19 92 PRO A C 1
ATOM 738 O O . PRO A 1 92 ? -11.299 -3.422 2.811 1.00 97.19 92 PRO A O 1
ATOM 741 N N . ALA A 1 93 ? -12.097 -3.966 4.833 1.00 97.06 93 ALA A N 1
ATOM 742 C CA . ALA A 1 93 ? -13.066 -2.872 4.862 1.00 97.06 93 ALA A CA 1
ATOM 743 C C . ALA A 1 93 ? -12.379 -1.502 4.946 1.00 97.06 93 ALA A C 1
ATOM 745 O O . ALA A 1 93 ? -12.823 -0.555 4.297 1.00 97.06 93 ALA A O 1
ATOM 746 N N . ALA A 1 94 ? -11.294 -1.379 5.719 1.00 96.31 94 ALA A N 1
ATOM 747 C CA . ALA A 1 94 ? -10.539 -0.133 5.825 1.00 96.31 94 ALA A CA 1
ATOM 748 C C . ALA A 1 94 ? -9.905 0.261 4.479 1.00 96.31 94 ALA A C 1
ATOM 750 O O . ALA A 1 94 ? -10.068 1.405 4.045 1.00 96.31 94 ALA A O 1
ATOM 751 N N . VAL A 1 95 ? -9.263 -0.692 3.790 1.00 97.75 95 VAL A N 1
ATOM 752 C CA . VAL A 1 95 ? -8.682 -0.479 2.452 1.00 97.75 95 VAL A CA 1
ATOM 753 C C . VAL A 1 95 ? -9.769 -0.146 1.430 1.00 97.75 95 VAL A C 1
ATOM 755 O O . VAL A 1 95 ? -9.624 0.819 0.676 1.00 97.75 95 VAL A O 1
ATOM 758 N N . TYR A 1 96 ? -10.895 -0.869 1.449 1.00 98.12 96 TYR A N 1
ATOM 759 C CA . TYR A 1 96 ? -12.032 -0.581 0.574 1.00 98.12 96 TYR A CA 1
ATOM 760 C C . TYR A 1 96 ? -12.582 0.829 0.818 1.00 98.12 96 TYR A C 1
ATOM 762 O O . TYR A 1 96 ? -12.739 1.598 -0.117 1.00 98.12 96 TYR A O 1
ATOM 770 N N . ARG A 1 97 ? -12.794 1.269 2.062 1.00 96.69 97 ARG A N 1
ATOM 771 C CA . ARG A 1 97 ? -13.271 2.644 2.338 1.00 96.69 97 ARG A CA 1
ATOM 772 C C . ARG A 1 97 ? -12.282 3.741 1.925 1.00 96.69 97 ARG A C 1
ATOM 774 O O . ARG A 1 97 ? -12.651 4.920 1.889 1.00 96.69 97 ARG A O 1
ATOM 781 N N . ALA A 1 98 ? -11.022 3.398 1.680 1.00 96.56 98 ALA A N 1
ATOM 782 C CA . ALA A 1 98 ? -10.007 4.306 1.157 1.00 96.56 98 ALA A CA 1
ATOM 783 C C . ALA A 1 98 ? -9.831 4.202 -0.370 1.00 96.56 98 ALA A C 1
ATOM 785 O O . ALA A 1 98 ? -9.023 4.953 -0.910 1.00 96.56 98 ALA A O 1
ATOM 786 N N . TRP A 1 99 ? -10.598 3.348 -1.064 1.00 97.56 99 TRP A N 1
ATOM 787 C CA . TRP A 1 99 ? -10.398 3.037 -2.485 1.00 97.56 99 TRP A CA 1
ATOM 788 C C . TRP A 1 99 ? -10.283 4.233 -3.424 1.00 97.56 99 TRP A C 1
ATOM 790 O O . TRP A 1 99 ? -9.353 4.223 -4.228 1.00 97.56 99 TRP A O 1
ATOM 800 N N . PRO A 1 100 ? -11.103 5.298 -3.323 1.00 97.69 100 PRO A N 1
ATOM 801 C CA . PRO A 1 100 ? -10.982 6.402 -4.267 1.00 97.69 100 PRO A CA 1
ATOM 802 C C . PRO A 1 100 ? -9.621 7.089 -4.156 1.00 97.69 100 PRO A C 1
ATOM 804 O O . PRO A 1 100 ? -9.051 7.498 -5.158 1.00 97.69 100 PRO A O 1
ATOM 807 N N . TRP A 1 101 ? -9.075 7.175 -2.941 1.00 97.19 101 TRP A N 1
ATOM 808 C CA . TRP A 1 101 ? -7.811 7.853 -2.687 1.00 97.19 101 TRP A CA 1
ATOM 809 C C . TRP A 1 101 ? -6.641 7.080 -3.269 1.00 97.19 101 TRP A C 1
ATOM 811 O O . TRP A 1 101 ? -5.856 7.649 -4.018 1.00 97.19 101 TRP A O 1
ATOM 821 N N . TRP A 1 102 ? -6.539 5.784 -2.971 1.00 96.31 102 TRP A N 1
ATOM 822 C CA . TRP A 1 102 ? -5.408 5.003 -3.458 1.00 96.31 102 TRP A CA 1
ATOM 823 C C . TRP A 1 102 ? -5.517 4.639 -4.939 1.00 96.31 102 TRP A C 1
ATOM 825 O O . TRP A 1 102 ? -4.489 4.562 -5.603 1.00 96.31 102 TRP A O 1
ATOM 835 N N . VAL A 1 103 ? -6.728 4.504 -5.496 1.00 98.06 103 VAL A N 1
ATOM 836 C CA . VAL A 1 103 ? -6.907 4.336 -6.949 1.00 98.06 103 VAL A CA 1
ATOM 837 C C . VAL A 1 103 ? -6.513 5.609 -7.692 1.00 98.06 103 VAL A C 1
ATOM 839 O O . VAL A 1 103 ? -5.804 5.524 -8.688 1.00 98.06 103 VAL A O 1
ATOM 842 N N . VAL A 1 104 ? -6.899 6.796 -7.209 1.00 97.69 104 VAL A N 1
ATOM 843 C CA . VAL A 1 104 ? -6.440 8.061 -7.812 1.00 97.69 104 VAL A CA 1
ATOM 844 C C . VAL A 1 104 ? -4.920 8.190 -7.708 1.00 97.69 104 VAL A C 1
ATOM 846 O O . VAL A 1 104 ? -4.284 8.548 -8.696 1.00 97.69 104 VAL A O 1
ATOM 849 N N . THR A 1 105 ? -4.322 7.846 -6.562 1.00 95.56 105 THR A N 1
ATOM 850 C CA . THR A 1 105 ? -2.858 7.803 -6.417 1.00 95.56 105 THR A CA 1
ATOM 851 C C . THR A 1 105 ? -2.215 6.865 -7.441 1.00 95.56 105 THR A C 1
ATOM 853 O O . THR A 1 105 ? -1.280 7.282 -8.119 1.00 95.56 105 THR A O 1
ATOM 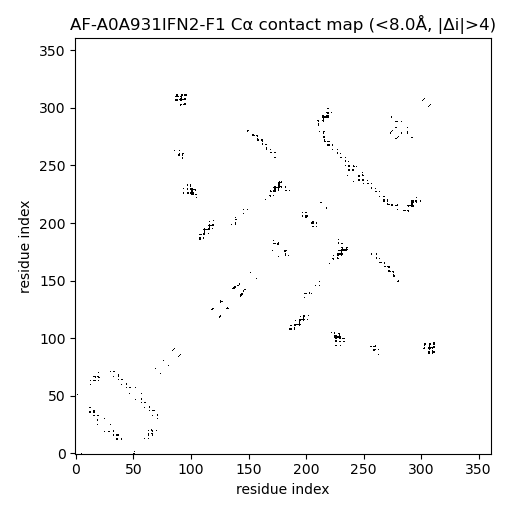856 N N . ALA A 1 106 ? -2.739 5.647 -7.608 1.00 96.81 106 ALA A N 1
ATOM 857 C CA . ALA A 1 106 ? -2.241 4.676 -8.581 1.00 96.81 106 ALA A CA 1
ATOM 858 C C . ALA A 1 106 ? -2.349 5.193 -10.026 1.00 96.81 106 ALA A C 1
ATOM 860 O O . ALA A 1 106 ? -1.389 5.122 -10.788 1.00 96.81 106 ALA A O 1
ATOM 861 N N . LEU A 1 107 ? -3.498 5.762 -10.401 1.00 98.06 107 LEU A N 1
ATOM 862 C CA . LEU A 1 107 ? -3.722 6.300 -11.745 1.00 98.06 107 LEU A CA 1
ATOM 863 C C . LEU A 1 107 ? -2.789 7.474 -12.055 1.00 98.06 107 LEU A C 1
ATOM 865 O O . LEU A 1 107 ? -2.220 7.525 -13.143 1.00 98.06 107 LEU A O 1
ATOM 869 N N . LEU A 1 108 ? -2.603 8.396 -11.106 1.00 97.19 108 LEU A N 1
ATOM 870 C CA . LEU A 1 108 ? -1.672 9.514 -11.265 1.00 97.19 108 LEU A CA 1
ATOM 871 C C . LEU A 1 108 ? -0.226 9.029 -11.369 1.00 97.19 108 LEU A C 1
ATOM 873 O O . LEU A 1 108 ? 0.510 9.512 -12.225 1.00 97.19 108 LEU A O 1
ATOM 877 N N . PHE A 1 109 ? 0.164 8.059 -10.542 1.00 96.06 109 PHE A N 1
ATOM 878 C CA . PHE A 1 109 ? 1.483 7.440 -10.607 1.00 96.06 109 PHE A CA 1
ATOM 879 C C . PHE A 1 109 ? 1.740 6.837 -11.991 1.00 96.06 109 PHE A C 1
ATOM 881 O O . PHE A 1 109 ? 2.716 7.196 -12.644 1.00 96.06 109 PHE A O 1
ATOM 888 N N . ILE A 1 110 ? 0.827 5.988 -12.474 1.00 96.62 110 ILE A N 1
ATOM 889 C CA . ILE A 1 110 ? 0.941 5.334 -13.785 1.00 96.62 110 ILE A CA 1
ATOM 890 C C . ILE A 1 110 ? 0.985 6.374 -14.906 1.00 96.62 110 ILE A C 1
ATOM 892 O O . ILE A 1 110 ? 1.798 6.247 -15.822 1.00 96.62 110 ILE A O 1
ATOM 896 N N . ALA A 1 111 ? 0.152 7.416 -14.835 1.00 98.06 111 ALA A N 1
ATOM 897 C CA . ALA A 1 111 ? 0.138 8.484 -15.828 1.00 98.06 111 ALA A CA 1
ATOM 898 C C . ALA A 1 111 ? 1.485 9.220 -15.884 1.00 98.06 111 ALA A C 1
ATOM 900 O O . ALA A 1 111 ? 2.053 9.365 -16.965 1.00 98.06 111 ALA A O 1
ATOM 901 N N . VAL A 1 112 ? 2.026 9.629 -14.731 1.00 97.12 112 VAL A N 1
ATOM 902 C CA . VAL A 1 112 ? 3.330 10.306 -14.645 1.00 97.12 112 VAL A CA 1
ATOM 903 C C . VAL A 1 112 ? 4.451 9.397 -15.145 1.00 97.12 112 VAL A C 1
ATOM 905 O O . VAL A 1 112 ? 5.226 9.817 -16.003 1.00 97.12 112 VAL A O 1
ATOM 908 N N . SER A 1 113 ? 4.515 8.146 -14.680 1.00 96.25 113 SER A N 1
ATOM 909 C CA . SER A 1 113 ? 5.532 7.191 -15.134 1.00 96.25 113 SER A CA 1
ATOM 910 C C . SER A 1 113 ? 5.459 6.946 -16.639 1.00 96.25 113 SER A C 1
ATOM 912 O O . SER A 1 113 ? 6.496 6.904 -17.291 1.00 96.25 113 SER A O 1
ATOM 914 N N . THR A 1 114 ? 4.256 6.846 -17.211 1.00 97.38 114 THR A N 1
ATOM 915 C CA . THR A 1 114 ? 4.066 6.652 -18.659 1.00 97.38 114 THR A CA 1
ATOM 916 C C . THR A 1 114 ? 4.527 7.871 -19.453 1.00 97.38 114 THR A C 1
ATOM 918 O O . THR A 1 114 ? 5.231 7.722 -20.449 1.00 97.38 114 THR A O 1
ATOM 921 N N . VAL A 1 115 ? 4.173 9.081 -19.006 1.00 97.50 115 VAL A N 1
ATOM 922 C CA . VAL A 1 115 ? 4.632 10.326 -19.641 1.00 97.50 115 VAL A CA 1
ATOM 923 C C . VAL A 1 115 ? 6.158 10.392 -19.641 1.00 97.50 115 VAL A C 1
ATOM 925 O O . VAL A 1 115 ? 6.749 10.663 -20.683 1.00 97.50 115 VAL A O 1
ATOM 928 N N . LEU A 1 116 ? 6.801 10.089 -18.511 1.00 95.94 116 LEU A N 1
ATOM 929 C CA . LEU A 1 116 ? 8.262 10.081 -18.405 1.00 95.94 116 LEU A CA 1
ATOM 930 C C . LEU A 1 116 ? 8.901 8.991 -19.276 1.00 95.94 116 LEU A C 1
ATOM 932 O O . LEU A 1 116 ? 9.870 9.278 -19.975 1.00 95.94 116 LEU A O 1
ATOM 936 N N . ALA A 1 117 ? 8.329 7.784 -19.299 1.00 96.00 117 ALA A N 1
ATOM 937 C CA . ALA A 1 117 ? 8.822 6.670 -20.108 1.00 96.00 117 ALA A CA 1
ATOM 938 C C . ALA A 1 117 ? 8.806 6.971 -21.613 1.00 96.00 117 ALA A C 1
ATOM 940 O O . ALA A 1 117 ? 9.688 6.522 -22.338 1.00 96.00 117 ALA A O 1
ATOM 941 N N . VAL A 1 118 ? 7.822 7.741 -22.086 1.00 96.00 118 VAL A N 1
ATOM 942 C CA . VAL A 1 118 ? 7.718 8.139 -23.499 1.00 96.00 118 VAL A CA 1
ATOM 943 C C . VAL A 1 118 ? 8.576 9.368 -23.807 1.00 96.00 118 VAL A C 1
ATOM 945 O O . VAL A 1 118 ? 9.197 9.440 -24.864 1.00 96.00 118 VAL A O 1
ATOM 948 N N . TRP A 1 119 ? 8.610 10.349 -22.904 1.00 95.19 119 TRP A N 1
ATOM 949 C CA . TRP A 1 119 ? 9.252 11.640 -23.156 1.00 95.19 119 TRP A CA 1
ATOM 950 C C . TRP A 1 119 ? 10.776 11.606 -23.013 1.00 95.19 119 TRP A C 1
ATOM 952 O O . TRP A 1 119 ? 11.481 12.143 -23.867 1.00 95.19 119 TRP A O 1
ATOM 962 N N . VAL A 1 120 ? 11.293 10.983 -21.949 1.00 93.62 120 VAL A N 1
ATOM 963 C CA . VAL A 1 120 ? 12.717 11.067 -21.579 1.00 93.62 120 VAL A CA 1
ATOM 964 C C . VAL A 1 120 ? 13.647 10.429 -22.619 1.00 93.62 120 VAL A C 1
ATOM 966 O O . VAL A 1 120 ? 14.637 11.068 -22.980 1.00 93.62 120 VAL A O 1
ATOM 969 N N . PRO A 1 121 ? 13.353 9.241 -23.185 1.00 89.38 121 PRO A N 1
ATOM 970 C CA . PRO A 1 121 ? 14.217 8.664 -24.213 1.00 89.38 121 PRO A CA 1
ATOM 971 C C . PRO A 1 121 ? 14.302 9.536 -25.472 1.00 89.38 121 PRO A C 1
ATOM 973 O O . PRO A 1 121 ? 15.360 9.631 -26.082 1.00 89.38 121 PRO A O 1
ATOM 976 N N . GLY A 1 122 ? 13.223 10.229 -25.843 1.00 88.69 122 GLY A N 1
ATOM 977 C CA . GLY A 1 122 ? 13.183 11.065 -27.046 1.00 88.69 122 GLY A CA 1
ATOM 978 C C . GLY A 1 122 ? 13.731 12.487 -26.884 1.00 88.69 122 GLY A C 1
ATOM 979 O O . GLY A 1 122 ? 13.768 13.219 -27.871 1.00 88.69 122 GLY A O 1
ATOM 980 N N . SER A 1 123 ? 14.117 12.911 -25.675 1.00 91.25 123 SER A N 1
ATOM 981 C CA . SER A 1 123 ? 14.415 14.316 -25.365 1.00 91.25 123 SER A CA 1
ATOM 982 C C . SER A 1 123 ? 15.804 14.494 -24.747 1.00 91.25 123 SER A C 1
ATOM 984 O O . SER A 1 123 ? 16.036 14.114 -23.599 1.00 91.25 123 SER A O 1
ATOM 986 N N . GLY A 1 124 ? 16.720 15.122 -25.495 1.00 87.88 124 GLY A N 1
ATOM 987 C CA . GLY A 1 124 ? 18.066 15.461 -25.013 1.00 87.88 124 GLY A CA 1
ATOM 988 C C . GLY A 1 124 ? 18.034 16.361 -23.776 1.00 87.88 124 GLY A C 1
ATOM 989 O O . GLY A 1 124 ? 18.671 16.041 -22.776 1.00 87.88 124 GLY A O 1
ATOM 990 N N . ASP A 1 125 ? 17.196 17.400 -23.796 1.00 90.31 125 ASP A N 1
ATOM 991 C CA . ASP A 1 125 ? 17.005 18.317 -22.665 1.00 90.31 125 ASP A CA 1
ATOM 992 C C . ASP A 1 125 ? 16.484 17.587 -21.416 1.00 90.31 125 ASP A C 1
ATOM 994 O O . ASP A 1 125 ? 16.881 17.892 -20.292 1.00 90.31 125 ASP A O 1
ATOM 998 N N . ALA A 1 126 ? 15.600 16.595 -21.591 1.00 90.38 126 ALA A N 1
ATOM 999 C CA . ALA A 1 126 ? 15.092 15.806 -20.469 1.00 90.38 126 ALA A CA 1
ATOM 1000 C C . ALA A 1 126 ? 16.187 14.914 -19.872 1.00 90.38 126 ALA A C 1
ATOM 1002 O O . ALA A 1 126 ? 16.286 14.794 -18.652 1.00 90.38 126 ALA A O 1
ATOM 1003 N N . ARG A 1 127 ? 17.026 14.305 -20.716 1.00 89.50 127 ARG A N 1
ATOM 1004 C CA . ARG A 1 127 ? 18.174 13.517 -20.250 1.00 89.50 127 ARG A CA 1
ATOM 1005 C C . ARG A 1 127 ? 19.167 14.381 -19.487 1.00 89.50 127 ARG A C 1
ATOM 1007 O O . ARG A 1 127 ? 19.594 13.974 -18.412 1.00 89.50 127 ARG A O 1
ATOM 1014 N N . GLU A 1 128 ? 19.470 15.577 -19.987 1.00 91.00 128 GLU A N 1
ATOM 1015 C CA . GLU A 1 128 ? 20.341 16.531 -19.296 1.00 91.00 128 GLU A CA 1
ATOM 1016 C C . GLU A 1 128 ? 19.756 16.944 -17.938 1.00 91.00 128 GLU A C 1
ATOM 1018 O O . GLU A 1 128 ? 20.452 16.872 -16.924 1.00 91.00 128 GLU A O 1
ATOM 1023 N N . LEU A 1 129 ? 18.458 17.269 -17.889 1.00 91.25 129 LEU A N 1
ATOM 1024 C CA . LEU A 1 129 ? 17.753 17.625 -16.653 1.00 91.25 129 LEU A CA 1
ATOM 1025 C C . LEU A 1 129 ? 17.865 16.538 -15.572 1.00 91.25 129 LEU A C 1
ATOM 1027 O O . LEU A 1 129 ? 18.003 16.856 -14.391 1.00 91.25 129 LEU A O 1
ATOM 1031 N N . PHE A 1 130 ? 17.794 15.267 -15.968 1.00 88.00 130 PHE A N 1
ATOM 1032 C CA . PHE A 1 130 ? 17.877 14.127 -15.052 1.00 88.00 130 PHE A CA 1
ATOM 1033 C C . PHE A 1 130 ? 19.291 13.539 -14.921 1.00 88.00 130 PHE A C 1
ATOM 1035 O O . PHE A 1 130 ? 19.462 12.539 -14.226 1.00 88.00 130 PHE A O 1
ATOM 1042 N N . GLY A 1 131 ? 20.303 14.141 -15.555 1.00 88.19 131 GLY A N 1
ATOM 1043 C CA . GLY A 1 131 ? 21.687 13.662 -15.513 1.00 88.19 131 GLY A CA 1
ATOM 1044 C C . GLY A 1 131 ? 21.887 12.279 -16.144 1.00 88.19 131 GLY A C 1
ATOM 1045 O O . GLY A 1 131 ? 22.768 11.535 -15.719 1.00 88.19 131 GLY A O 1
ATOM 1046 N N . ILE A 1 132 ? 21.058 11.915 -17.124 1.00 87.81 132 ILE A N 1
ATOM 1047 C CA . ILE A 1 132 ? 21.105 10.620 -17.809 1.00 87.81 132 ILE A CA 1
ATOM 1048 C C . ILE A 1 132 ? 22.126 10.706 -18.951 1.00 87.81 132 ILE A C 1
ATOM 1050 O O . ILE A 1 132 ? 21.940 11.516 -19.864 1.00 87.81 132 ILE A O 1
ATOM 1054 N N . PRO A 1 133 ? 23.183 9.873 -18.950 1.00 84.81 133 PRO A N 1
ATOM 1055 C CA . PRO A 1 133 ? 24.136 9.835 -20.051 1.00 84.81 133 PRO A CA 1
ATOM 1056 C C . PRO A 1 133 ? 23.476 9.428 -21.377 1.00 84.81 133 PRO A C 1
ATOM 1058 O O . PRO A 1 133 ? 22.469 8.718 -21.407 1.00 84.81 133 PRO A O 1
ATOM 1061 N N . SER A 1 134 ? 24.057 9.861 -22.498 1.00 81.50 134 SER A N 1
ATOM 1062 C CA . SER A 1 134 ? 23.607 9.437 -23.830 1.00 81.50 134 SER A CA 1
ATOM 1063 C C . SER A 1 134 ? 23.791 7.934 -24.053 1.00 81.50 134 SER A C 1
ATOM 1065 O O . SER A 1 134 ? 22.948 7.320 -24.702 1.00 81.50 134 SER A O 1
ATOM 1067 N N . ASP A 1 135 ? 24.856 7.359 -23.490 1.00 86.12 135 ASP A N 1
ATOM 1068 C CA . ASP A 1 135 ? 25.092 5.919 -23.423 1.00 86.12 135 ASP A CA 1
ATOM 1069 C C . ASP A 1 135 ? 24.598 5.363 -22.081 1.00 86.12 135 ASP A C 1
ATOM 1071 O O . ASP A 1 135 ? 25.139 5.666 -21.020 1.00 86.12 135 ASP A O 1
ATOM 1075 N N . ASN A 1 136 ? 23.542 4.559 -22.136 1.00 85.94 136 ASN A N 1
ATOM 1076 C CA . ASN A 1 136 ? 22.907 3.902 -20.995 1.00 85.94 136 ASN A CA 1
ATOM 1077 C C . ASN A 1 136 ? 23.032 2.369 -21.079 1.00 85.94 136 ASN A C 1
ATOM 1079 O O . ASN A 1 136 ? 22.260 1.643 -20.438 1.00 85.94 136 ASN A O 1
ATOM 1083 N N . SER A 1 137 ? 23.985 1.867 -21.870 1.00 87.38 137 SER A N 1
ATOM 1084 C CA . SER A 1 137 ? 24.216 0.432 -22.057 1.00 87.38 137 SER A CA 1
ATOM 1085 C C . SER A 1 137 ? 24.620 -0.268 -20.757 1.00 87.38 137 SER A C 1
ATOM 1087 O O . SER A 1 137 ? 24.124 -1.359 -20.493 1.00 87.38 137 SER A O 1
ATOM 1089 N N . ASP A 1 138 ? 25.384 0.385 -19.878 1.00 88.25 138 ASP A N 1
ATOM 1090 C CA . ASP A 1 138 ? 25.730 -0.151 -18.551 1.00 88.25 138 ASP A CA 1
ATOM 1091 C C . ASP A 1 138 ? 24.493 -0.492 -17.702 1.00 88.25 138 ASP A C 1
ATOM 1093 O O . ASP A 1 138 ? 24.499 -1.457 -16.935 1.00 88.25 138 ASP A O 1
ATOM 1097 N N . LEU A 1 139 ? 23.411 0.284 -17.840 1.00 87.56 139 LEU A N 1
ATOM 1098 C CA . LEU A 1 139 ? 22.146 0.035 -17.148 1.00 87.56 139 LEU A CA 1
ATOM 1099 C C . LEU A 1 139 ? 21.305 -1.018 -17.874 1.00 87.56 139 LEU A C 1
ATOM 1101 O O . LEU A 1 139 ? 20.748 -1.911 -17.234 1.00 87.56 139 LEU A O 1
ATOM 1105 N N . THR A 1 140 ? 21.175 -0.871 -19.193 1.00 91.00 140 THR A N 1
ATOM 1106 C CA . THR A 1 140 ? 20.148 -1.552 -19.989 1.00 91.00 140 THR A CA 1
ATOM 1107 C C . THR A 1 140 ? 20.622 -2.854 -20.626 1.00 91.00 140 THR A C 1
ATOM 1109 O O . THR A 1 140 ? 19.783 -3.698 -20.928 1.00 91.00 140 THR A O 1
ATOM 1112 N N . ALA A 1 141 ? 21.923 -3.079 -20.812 1.00 90.75 141 ALA A N 1
ATOM 1113 C CA . ALA A 1 141 ? 22.439 -4.299 -21.427 1.00 90.75 141 ALA A CA 1
ATOM 1114 C C . ALA A 1 141 ? 22.051 -5.564 -20.639 1.00 90.75 141 ALA A C 1
ATOM 1116 O O . ALA A 1 141 ? 21.693 -5.524 -19.459 1.00 90.75 141 ALA A O 1
ATOM 1117 N N . GLN A 1 142 ? 22.120 -6.718 -21.302 1.00 87.25 142 GLN A N 1
ATOM 1118 C CA . GLN A 1 142 ? 21.984 -8.008 -20.627 1.00 87.25 142 GLN A CA 1
ATOM 1119 C C . GLN A 1 142 ? 23.139 -8.185 -19.627 1.00 87.25 142 GLN A C 1
ATOM 1121 O O . GLN A 1 142 ? 24.298 -7.980 -19.987 1.00 87.25 142 GLN A O 1
ATOM 1126 N N . GLY A 1 143 ? 22.830 -8.529 -18.377 1.00 83.62 143 GLY A N 1
ATOM 1127 C CA . GLY A 1 143 ? 23.789 -8.506 -17.265 1.00 83.62 143 GLY A CA 1
ATOM 1128 C C . GLY A 1 143 ? 24.221 -7.101 -16.817 1.00 83.62 143 GLY A C 1
ATOM 1129 O O . GLY A 1 143 ? 25.136 -6.975 -16.006 1.00 83.62 143 GLY A O 1
ATOM 1130 N N . GLY A 1 144 ? 23.591 -6.045 -17.344 1.00 86.12 144 GLY A N 1
ATOM 1131 C CA . GLY A 1 144 ? 23.780 -4.667 -16.895 1.00 86.12 144 GLY A CA 1
ATOM 1132 C C . GLY A 1 144 ? 23.169 -4.419 -15.514 1.00 86.12 144 GLY A C 1
ATOM 1133 O O . GLY A 1 144 ? 22.533 -5.295 -14.923 1.00 86.12 144 GLY A O 1
ATOM 1134 N N . GLN A 1 145 ? 23.330 -3.199 -14.999 1.00 85.38 145 GLN A N 1
ATOM 1135 C CA . GLN A 1 145 ? 22.951 -2.849 -13.624 1.00 85.38 145 GLN A CA 1
ATOM 1136 C C . GLN A 1 145 ? 21.485 -3.168 -13.295 1.00 85.38 145 GLN A C 1
ATOM 1138 O O . GLN A 1 145 ? 21.199 -3.556 -12.163 1.00 85.38 145 GLN A O 1
ATOM 1143 N N . PHE A 1 146 ? 20.566 -3.048 -14.265 1.00 84.81 146 PHE A N 1
ATOM 1144 C CA . PHE A 1 146 ? 19.154 -3.360 -14.042 1.00 84.81 146 PHE A CA 1
ATOM 1145 C C . PHE A 1 146 ? 18.932 -4.834 -13.688 1.00 84.81 146 PHE A C 1
ATOM 1147 O O . PHE A 1 146 ? 18.280 -5.121 -12.693 1.00 84.81 146 PHE A O 1
ATOM 1154 N N . GLU A 1 147 ? 19.465 -5.777 -14.471 1.00 85.25 147 GLU A N 1
ATOM 1155 C CA . GLU A 1 147 ? 19.264 -7.209 -14.192 1.00 85.25 147 GLU A CA 1
ATOM 1156 C C . GLU A 1 147 ? 20.005 -7.636 -12.933 1.00 85.25 147 GLU A C 1
ATOM 1158 O O . GLU A 1 147 ? 19.442 -8.315 -12.077 1.00 85.25 147 GLU A O 1
ATOM 1163 N N . THR A 1 148 ? 21.248 -7.176 -12.810 1.00 82.31 148 THR A N 1
ATOM 1164 C CA . THR A 1 148 ? 22.158 -7.508 -11.719 1.00 82.31 148 THR A CA 1
ATOM 1165 C C . THR A 1 148 ? 21.562 -7.144 -10.359 1.00 82.31 148 THR A C 1
ATOM 1167 O O . THR A 1 148 ? 21.604 -7.961 -9.437 1.00 82.31 148 THR A O 1
ATOM 1170 N N . TYR A 1 149 ? 20.883 -5.994 -10.262 1.00 77.94 149 TYR A N 1
ATOM 1171 C CA . TYR A 1 149 ? 20.140 -5.580 -9.068 1.00 77.94 149 TYR A CA 1
ATOM 1172 C C . TYR A 1 149 ? 19.123 -6.634 -8.588 1.00 77.94 149 TYR A C 1
ATOM 1174 O O . TYR A 1 149 ? 19.007 -6.869 -7.385 1.00 77.94 149 TYR A O 1
ATOM 1182 N N . TYR A 1 150 ? 18.434 -7.309 -9.514 1.00 74.06 150 TYR A N 1
ATOM 1183 C CA . TYR A 1 150 ? 17.413 -8.319 -9.208 1.00 74.06 150 TYR A CA 1
ATOM 1184 C C . TYR A 1 150 ? 17.954 -9.758 -9.128 1.00 74.06 150 TYR A C 1
ATOM 1186 O O . TYR A 1 150 ? 17.200 -10.662 -8.765 1.00 74.06 150 TYR A O 1
ATOM 1194 N N . THR A 1 151 ? 19.227 -10.002 -9.466 1.00 72.69 151 THR A N 1
ATOM 1195 C CA . THR A 1 151 ? 19.801 -11.362 -9.526 1.00 72.69 151 THR A CA 1
ATOM 1196 C C . THR A 1 151 ? 20.961 -11.629 -8.564 1.00 72.69 151 THR A C 1
ATOM 1198 O O . THR A 1 151 ? 21.244 -12.794 -8.298 1.00 72.69 151 THR A O 1
ATOM 1201 N N . GLU A 1 152 ? 21.654 -10.611 -8.040 1.00 66.19 152 GLU A N 1
ATOM 1202 C CA . GLU A 1 152 ? 22.941 -10.810 -7.340 1.00 66.19 152 GLU A CA 1
ATOM 1203 C C . GLU A 1 152 ? 22.881 -11.347 -5.897 1.00 66.19 152 GLU A C 1
ATOM 1205 O O . GLU A 1 152 ? 23.930 -11.662 -5.333 1.00 66.19 152 GLU A O 1
ATOM 1210 N N . HIS A 1 153 ? 21.709 -11.505 -5.273 1.00 54.66 153 HIS A N 1
ATOM 1211 C CA . HIS A 1 153 ? 21.651 -11.768 -3.830 1.00 54.66 153 HIS A CA 1
ATOM 1212 C C . HIS A 1 153 ? 21.090 -13.154 -3.440 1.00 54.66 153 HIS A C 1
ATOM 1214 O O . HIS A 1 153 ? 20.016 -13.536 -3.903 1.00 54.66 153 HIS A O 1
ATOM 1220 N N . PRO A 1 154 ? 21.754 -13.897 -2.522 1.00 52.00 154 PRO A N 1
ATOM 1221 C CA . PRO A 1 154 ? 21.256 -15.167 -1.991 1.00 52.00 154 PRO A CA 1
ATOM 1222 C C . PRO A 1 154 ? 19.936 -15.025 -1.207 1.00 52.00 154 PRO A C 1
ATOM 1224 O O . PRO A 1 154 ? 19.797 -14.198 -0.304 1.00 52.00 154 PRO A O 1
ATOM 1227 N N . ASN A 1 155 ? 19.009 -15.915 -1.558 1.00 55.72 155 ASN A N 1
ATOM 1228 C CA . ASN A 1 155 ? 17.545 -15.895 -1.410 1.00 55.72 155 ASN A CA 1
ATOM 1229 C C . ASN A 1 155 ? 16.911 -15.586 -0.031 1.00 55.72 155 ASN A C 1
ATOM 1231 O O . ASN A 1 155 ? 15.739 -15.221 0.009 1.00 55.72 155 ASN A O 1
ATOM 1235 N N . ASP A 1 156 ? 17.631 -15.666 1.092 1.00 53.09 156 ASP A N 1
ATOM 1236 C CA . ASP A 1 156 ? 16.995 -15.600 2.423 1.00 53.09 156 ASP A CA 1
ATOM 1237 C C . ASP A 1 156 ? 17.179 -14.226 3.092 1.00 53.09 156 ASP A C 1
ATOM 1239 O O . ASP A 1 156 ? 16.241 -13.642 3.640 1.00 53.09 156 ASP A O 1
ATOM 1243 N N . ALA A 1 157 ? 18.397 -13.677 3.022 1.00 56.62 157 ALA A N 1
ATOM 1244 C CA . ALA A 1 157 ? 18.730 -12.374 3.601 1.00 56.62 157 ALA A CA 1
ATOM 1245 C C . ALA A 1 157 ? 18.221 -11.213 2.731 1.00 56.62 157 ALA A C 1
ATOM 1247 O O . ALA A 1 157 ? 17.832 -10.169 3.257 1.00 56.62 157 ALA A O 1
ATOM 1248 N N . PHE A 1 158 ? 18.169 -11.416 1.411 1.00 58.53 158 PHE A N 1
ATOM 1249 C CA . PHE A 1 158 ? 17.695 -10.418 0.454 1.00 58.53 158 PHE A CA 1
ATOM 1250 C C . PHE A 1 158 ? 16.189 -10.178 0.562 1.00 58.53 158 PHE A C 1
ATOM 1252 O O . PHE A 1 158 ? 15.761 -9.039 0.722 1.00 58.53 158 PHE A O 1
ATOM 1259 N N . ALA A 1 159 ? 15.387 -11.248 0.599 1.00 57.34 159 ALA A N 1
ATOM 1260 C CA . ALA A 1 159 ? 13.935 -11.152 0.748 1.00 57.34 159 ALA A CA 1
ATOM 1261 C C . ALA A 1 159 ? 13.536 -10.394 2.027 1.00 57.34 159 ALA A C 1
ATOM 1263 O O . ALA A 1 159 ? 12.636 -9.555 2.012 1.00 57.34 159 ALA A O 1
ATOM 1264 N N . ALA A 1 160 ? 14.246 -10.642 3.136 1.00 57.25 160 ALA A N 1
ATOM 1265 C CA . ALA A 1 160 ? 14.039 -9.933 4.396 1.00 57.25 160 ALA A CA 1
ATOM 1266 C C . ALA A 1 160 ? 14.462 -8.453 4.324 1.00 57.25 160 ALA A C 1
ATOM 1268 O O . ALA A 1 160 ? 13.786 -7.592 4.896 1.00 57.25 160 ALA A O 1
ATOM 1269 N N . GLN A 1 161 ? 15.553 -8.140 3.619 1.00 58.19 161 GLN A N 1
ATOM 1270 C CA . GLN A 1 161 ? 16.026 -6.769 3.425 1.00 58.19 161 GLN A CA 1
ATOM 1271 C C . GLN A 1 161 ? 15.056 -5.955 2.566 1.00 58.19 161 GLN A C 1
ATOM 1273 O O . GLN A 1 161 ? 14.687 -4.848 2.965 1.00 58.19 161 GLN A O 1
ATOM 1278 N N . VAL A 1 162 ? 14.600 -6.502 1.437 1.00 59.59 162 VAL A N 1
ATOM 1279 C CA . VAL A 1 162 ? 13.666 -5.802 0.549 1.00 59.59 162 VAL A CA 1
ATOM 1280 C C . VAL A 1 162 ? 12.291 -5.667 1.198 1.00 59.59 162 VAL A C 1
ATOM 1282 O O . VAL A 1 162 ? 11.731 -4.572 1.223 1.00 59.59 162 VAL A O 1
ATOM 1285 N N . TRP A 1 163 ? 11.812 -6.709 1.884 1.00 62.28 163 TRP A N 1
ATOM 1286 C CA . TRP A 1 163 ? 10.613 -6.609 2.718 1.00 62.28 163 TRP A CA 1
ATOM 1287 C C . TRP A 1 163 ? 10.706 -5.475 3.748 1.00 62.28 163 TRP A C 1
ATOM 1289 O O . TRP A 1 163 ? 9.776 -4.677 3.873 1.00 62.28 163 TRP A O 1
ATOM 1299 N N . THR A 1 164 ? 11.827 -5.373 4.470 1.00 59.50 164 THR A N 1
ATOM 1300 C CA . THR A 1 164 ? 12.024 -4.326 5.485 1.00 59.50 164 THR A CA 1
ATOM 1301 C C . THR A 1 164 ? 12.060 -2.936 4.849 1.00 59.50 164 THR A C 1
ATOM 1303 O O . THR A 1 164 ? 11.455 -2.006 5.385 1.00 59.50 164 THR A O 1
ATOM 1306 N N . ASN A 1 165 ? 12.711 -2.793 3.691 1.00 66.12 165 ASN A N 1
ATOM 1307 C CA . ASN A 1 165 ? 12.760 -1.534 2.948 1.00 66.12 165 ASN A CA 1
ATOM 1308 C C . ASN A 1 165 ? 11.368 -1.112 2.468 1.00 66.12 165 ASN A C 1
ATOM 1310 O O . ASN A 1 165 ? 10.950 0.020 2.698 1.00 66.12 165 ASN A O 1
ATOM 1314 N N . ASN A 1 166 ? 10.604 -2.036 1.894 1.00 67.19 166 ASN A N 1
ATOM 1315 C CA . ASN A 1 166 ? 9.279 -1.741 1.360 1.00 67.19 166 ASN A CA 1
ATOM 1316 C C . ASN A 1 166 ? 8.269 -1.469 2.480 1.00 67.19 166 ASN A C 1
ATOM 1318 O O . ASN A 1 166 ? 7.447 -0.555 2.372 1.00 67.19 166 ASN A O 1
ATOM 1322 N N . ALA A 1 167 ? 8.372 -2.184 3.606 1.00 65.69 167 ALA A N 1
ATOM 1323 C CA . ALA A 1 167 ? 7.603 -1.894 4.814 1.00 65.69 167 ALA A CA 1
ATOM 1324 C C . ALA A 1 167 ? 7.934 -0.504 5.381 1.00 65.69 167 ALA A C 1
ATOM 1326 O O . ALA A 1 167 ? 7.030 0.225 5.799 1.00 65.69 167 ALA A O 1
ATOM 1327 N N . TRP A 1 168 ? 9.208 -0.110 5.353 1.00 71.44 168 TRP A N 1
ATOM 1328 C CA . TRP A 1 168 ? 9.654 1.214 5.773 1.00 71.44 168 TRP A CA 1
ATOM 1329 C C . TRP A 1 168 ? 9.153 2.320 4.836 1.00 71.44 168 TRP A C 1
ATOM 1331 O O . TRP A 1 168 ? 8.606 3.315 5.312 1.00 71.44 168 TRP A O 1
ATOM 1341 N N . VAL A 1 169 ? 9.235 2.131 3.515 1.00 64.25 169 VAL A N 1
ATOM 1342 C CA . VAL A 1 169 ? 8.705 3.073 2.512 1.00 64.25 169 VAL A CA 1
ATOM 1343 C C . VAL A 1 169 ? 7.191 3.227 2.649 1.00 64.25 169 VAL A C 1
ATOM 1345 O O . VAL A 1 169 ? 6.690 4.352 2.669 1.00 64.25 169 VAL A O 1
ATOM 1348 N N . ALA A 1 170 ? 6.449 2.130 2.819 1.00 70.12 170 ALA A N 1
ATOM 1349 C CA . ALA A 1 170 ? 5.006 2.184 3.043 1.00 70.12 170 ALA A CA 1
ATOM 1350 C C . ALA A 1 170 ? 4.653 2.887 4.364 1.00 70.12 170 ALA A C 1
ATOM 1352 O O . ALA A 1 170 ? 3.714 3.688 4.406 1.00 70.12 170 ALA A O 1
ATOM 1353 N N . ALA A 1 171 ? 5.422 2.654 5.433 1.00 72.19 171 ALA A N 1
ATOM 1354 C CA . ALA A 1 171 ? 5.253 3.366 6.696 1.00 72.19 171 ALA A CA 1
ATOM 1355 C C . ALA A 1 171 ? 5.519 4.871 6.531 1.00 72.19 171 ALA A C 1
ATOM 1357 O O . ALA A 1 171 ? 4.697 5.685 6.959 1.00 72.19 171 ALA A O 1
ATOM 1358 N N . ILE A 1 172 ? 6.605 5.255 5.852 1.00 70.94 172 ILE A N 1
ATOM 1359 C CA . ILE A 1 172 ? 6.900 6.657 5.535 1.00 70.94 172 ILE A CA 1
ATOM 1360 C C . ILE A 1 172 ? 5.762 7.261 4.712 1.00 70.94 172 ILE A C 1
ATOM 1362 O O . ILE A 1 172 ? 5.282 8.331 5.080 1.00 70.94 172 ILE A O 1
ATOM 1366 N N . ALA A 1 173 ? 5.274 6.594 3.660 1.00 61.56 173 ALA A N 1
ATOM 1367 C CA . ALA A 1 173 ? 4.168 7.084 2.825 1.00 61.56 173 ALA A CA 1
ATOM 1368 C C . ALA A 1 173 ? 2.935 7.420 3.666 1.00 61.56 173 ALA A C 1
ATOM 1370 O O . ALA A 1 173 ? 2.308 8.471 3.523 1.00 61.56 173 ALA A O 1
ATOM 1371 N N . LEU A 1 174 ? 2.611 6.509 4.576 1.00 73.56 174 LEU A N 1
ATOM 1372 C CA . LEU A 1 174 ? 1.414 6.556 5.390 1.00 73.56 174 LEU A CA 1
ATOM 1373 C C . LEU A 1 174 ? 1.499 7.640 6.471 1.00 73.56 174 LEU A C 1
ATOM 1375 O O . LEU A 1 174 ? 0.540 8.393 6.653 1.00 73.56 174 LEU A O 1
ATOM 1379 N N . PHE A 1 175 ? 2.642 7.767 7.152 1.00 71.19 175 PHE A N 1
ATOM 1380 C CA . PHE A 1 175 ? 2.831 8.771 8.203 1.00 71.19 175 PHE A CA 1
ATOM 1381 C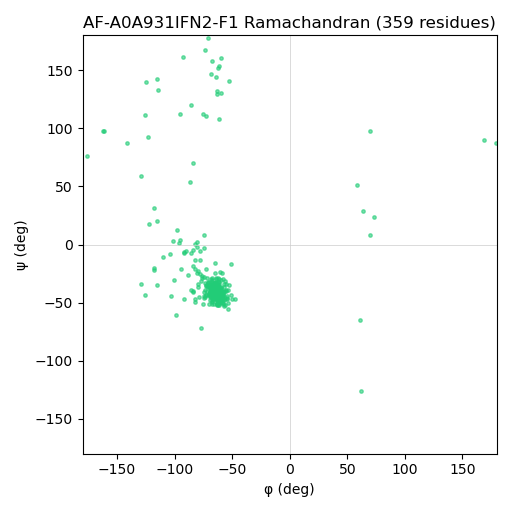 C . PHE A 1 175 ? 3.134 10.164 7.653 1.00 71.19 175 PHE A C 1
ATOM 1383 O O . PHE A 1 175 ? 2.619 11.142 8.188 1.00 71.19 175 PHE A O 1
ATOM 1390 N N . THR A 1 176 ? 3.896 10.283 6.564 1.00 71.25 176 THR A N 1
ATOM 1391 C CA . THR A 1 176 ? 4.118 11.575 5.893 1.00 71.25 176 THR A CA 1
ATOM 1392 C C . THR A 1 176 ? 2.888 12.054 5.123 1.00 71.25 176 THR A C 1
ATOM 1394 O O . THR A 1 176 ? 2.722 13.257 4.922 1.00 71.25 176 THR A O 1
ATOM 1397 N N . GLY A 1 177 ? 1.969 11.149 4.769 1.00 62.72 177 GLY A N 1
ATOM 1398 C CA . GLY A 1 177 ? 0.698 11.482 4.129 1.00 62.72 177 GLY A CA 1
ATOM 1399 C C . GLY A 1 177 ? -0.185 12.431 4.934 1.00 62.72 177 GLY A C 1
ATOM 1400 O O . GLY A 1 177 ? -0.935 13.200 4.334 1.00 62.72 177 GLY A O 1
ATOM 1401 N N . ILE A 1 178 ? -0.025 12.489 6.262 1.00 77.31 178 ILE A N 1
ATOM 1402 C CA . ILE A 1 178 ? -0.698 13.503 7.089 1.00 77.31 178 ILE A CA 1
ATOM 1403 C C . ILE A 1 178 ? -0.345 14.937 6.661 1.00 77.31 178 ILE A C 1
ATOM 1405 O O . ILE A 1 178 ? -1.166 15.840 6.799 1.00 77.31 178 ILE A O 1
ATOM 1409 N N . LEU A 1 179 ? 0.855 15.138 6.108 1.00 81.69 179 LEU A N 1
ATOM 1410 C CA . LEU A 1 179 ? 1.345 16.421 5.608 1.00 81.69 179 LEU A CA 1
ATOM 1411 C C . LEU A 1 179 ? 1.006 16.652 4.126 1.00 81.69 179 LEU A C 1
ATOM 1413 O O . LEU A 1 179 ? 1.257 17.743 3.621 1.00 81.69 179 LEU A O 1
ATOM 1417 N N . ILE A 1 180 ? 0.431 15.656 3.439 1.00 86.44 180 ILE A N 1
ATOM 1418 C CA . ILE A 1 180 ? 0.038 15.645 2.019 1.00 86.44 180 ILE A CA 1
ATOM 1419 C C . ILE A 1 180 ? 1.217 15.849 1.051 1.00 86.44 180 ILE A C 1
ATOM 1421 O O . ILE A 1 180 ? 1.549 14.931 0.303 1.00 86.44 180 ILE A O 1
ATOM 1425 N N . LEU A 1 181 ? 1.870 17.016 1.066 1.00 87.31 181 LEU A N 1
ATOM 1426 C CA . LEU A 1 181 ? 2.947 17.379 0.138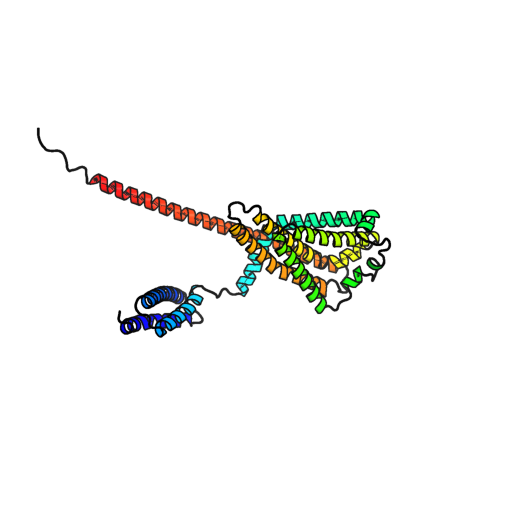 1.00 87.31 181 LEU A CA 1
ATOM 1427 C C . LEU A 1 181 ? 4.131 16.401 0.160 1.00 87.31 181 LEU A C 1
ATOM 1429 O O . LEU A 1 181 ? 4.553 15.993 -0.921 1.00 87.31 181 LEU A O 1
ATOM 1433 N N . PRO A 1 182 ? 4.649 15.953 1.322 1.00 83.88 182 PRO A N 1
ATOM 1434 C CA . PRO A 1 182 ? 5.754 14.999 1.332 1.00 83.88 182 PRO A CA 1
ATOM 1435 C C . PRO A 1 182 ? 5.367 13.635 0.745 1.00 83.88 182 PRO A C 1
ATOM 1437 O O . PRO A 1 182 ? 6.172 13.029 0.046 1.00 83.88 182 PRO A O 1
ATOM 1440 N N . ALA A 1 183 ? 4.129 13.175 0.959 1.00 84.44 183 ALA A N 1
ATOM 1441 C CA . ALA A 1 183 ? 3.651 11.933 0.352 1.00 84.44 183 ALA A CA 1
ATOM 1442 C C . ALA A 1 183 ? 3.491 12.066 -1.167 1.00 84.44 183 ALA A C 1
ATOM 1444 O O . ALA A 1 183 ? 3.893 11.162 -1.894 1.00 84.44 183 ALA A O 1
ATOM 1445 N N . ILE A 1 184 ? 2.971 13.198 -1.658 1.00 88.75 184 ILE A N 1
ATOM 1446 C CA . ILE A 1 184 ? 2.904 13.481 -3.101 1.00 88.75 184 ILE A CA 1
ATOM 1447 C C . ILE A 1 184 ? 4.310 13.502 -3.704 1.00 88.75 184 ILE A C 1
ATOM 1449 O O . ILE A 1 184 ? 4.543 12.845 -4.715 1.00 88.75 184 ILE A O 1
ATOM 1453 N N . TYR A 1 185 ? 5.251 14.207 -3.072 1.00 86.19 185 TYR A N 1
ATOM 1454 C CA . TYR A 1 185 ? 6.640 14.265 -3.523 1.00 86.19 185 TYR A CA 1
ATOM 1455 C C . TYR A 1 185 ? 7.276 12.871 -3.567 1.00 86.19 185 TYR A C 1
ATOM 1457 O O . TYR A 1 185 ? 7.885 12.500 -4.565 1.00 86.19 185 TYR A O 1
ATOM 1465 N N . MET A 1 186 ? 7.073 12.055 -2.532 1.00 82.81 186 MET A N 1
ATOM 1466 C CA . MET A 1 186 ? 7.604 10.696 -2.503 1.00 82.81 186 MET A CA 1
ATOM 1467 C C . MET A 1 186 ? 6.994 9.805 -3.593 1.00 82.81 186 MET A C 1
ATOM 1469 O O . MET A 1 186 ? 7.721 9.055 -4.245 1.00 82.81 186 MET A O 1
ATOM 1473 N N . MET A 1 187 ? 5.680 9.890 -3.828 1.00 87.69 187 MET A N 1
ATOM 1474 C CA . MET A 1 187 ? 5.024 9.163 -4.923 1.00 87.69 187 MET A CA 1
ATOM 1475 C C . MET A 1 187 ? 5.547 9.621 -6.284 1.00 87.69 187 MET A C 1
ATOM 1477 O O . MET A 1 187 ? 5.798 8.787 -7.148 1.00 87.69 187 MET A O 1
ATOM 1481 N N . PHE A 1 188 ? 5.774 10.924 -6.451 1.00 90.25 188 PHE A N 1
ATOM 1482 C CA . PHE A 1 188 ? 6.362 11.486 -7.661 1.00 90.25 188 PHE A CA 1
ATOM 1483 C C . PHE A 1 188 ? 7.787 10.975 -7.902 1.00 90.25 188 PHE A C 1
ATOM 1485 O O . PHE A 1 188 ? 8.084 10.547 -9.010 1.00 90.25 188 PHE A O 1
ATOM 1492 N N . MET A 1 189 ? 8.646 10.942 -6.879 1.00 86.12 189 MET A N 1
ATOM 1493 C CA . MET A 1 189 ? 10.012 10.420 -7.019 1.00 86.12 189 MET A CA 1
ATOM 1494 C C . MET A 1 189 ? 10.031 8.928 -7.381 1.00 86.12 189 MET A C 1
ATOM 1496 O O . MET A 1 189 ? 10.825 8.507 -8.217 1.00 86.12 189 MET A O 1
ATOM 1500 N N . ASN A 1 190 ? 9.120 8.129 -6.816 1.00 87.00 190 ASN A N 1
ATOM 1501 C CA . ASN A 1 190 ? 8.969 6.727 -7.217 1.00 87.00 190 ASN A CA 1
ATOM 1502 C C . ASN A 1 190 ? 8.457 6.603 -8.663 1.00 87.00 190 ASN A C 1
ATOM 1504 O O . ASN A 1 190 ? 8.984 5.800 -9.431 1.00 87.00 190 ASN A O 1
ATOM 1508 N N . ALA A 1 191 ? 7.479 7.426 -9.057 1.00 91.12 191 ALA A N 1
ATOM 1509 C CA . ALA A 1 191 ? 6.954 7.442 -10.422 1.00 91.12 191 ALA A CA 1
ATOM 1510 C C . ALA A 1 191 ? 8.028 7.845 -11.438 1.00 91.12 191 ALA A C 1
ATOM 1512 O O . ALA A 1 191 ? 8.065 7.299 -12.543 1.00 91.12 191 ALA A O 1
ATOM 1513 N N . LEU A 1 192 ? 8.905 8.772 -11.046 1.00 89.94 192 LEU A N 1
ATOM 1514 C CA . LEU A 1 192 ? 10.051 9.223 -11.818 1.00 89.94 192 LEU A CA 1
ATOM 1515 C C . LEU A 1 192 ? 11.040 8.088 -12.049 1.00 89.94 192 LEU A C 1
ATOM 1517 O O . LEU A 1 192 ? 11.357 7.807 -13.202 1.00 89.94 192 LEU A O 1
ATOM 1521 N N . ASN A 1 193 ? 11.457 7.396 -10.988 1.00 86.75 193 ASN A N 1
ATOM 1522 C CA . ASN A 1 193 ? 12.376 6.263 -11.103 1.00 86.75 193 ASN A CA 1
ATOM 1523 C C . ASN A 1 193 ? 11.805 5.172 -12.020 1.00 86.75 193 ASN A C 1
ATOM 1525 O O . ASN A 1 193 ? 12.449 4.782 -12.990 1.00 86.75 193 ASN A O 1
ATOM 1529 N N . VAL A 1 194 ? 10.562 4.738 -11.774 1.00 90.38 194 VAL A N 1
ATOM 1530 C CA . VAL A 1 194 ? 9.908 3.701 -12.590 1.00 90.38 194 VAL A CA 1
ATOM 1531 C C . VAL A 1 194 ? 9.750 4.150 -14.044 1.00 90.38 194 VAL A C 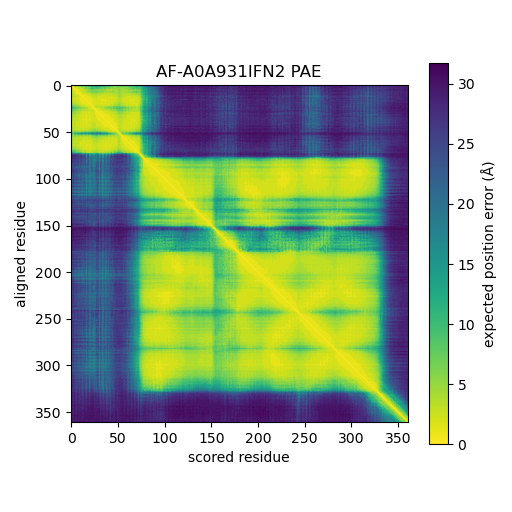1
ATOM 1533 O O . VAL A 1 194 ? 10.039 3.379 -14.956 1.00 90.38 194 VAL A O 1
ATOM 1536 N N . GLY A 1 195 ? 9.311 5.390 -14.273 1.00 94.12 195 GLY A N 1
ATOM 1537 C CA . GLY A 1 195 ? 9.066 5.924 -15.612 1.00 94.12 195 GLY A CA 1
ATOM 1538 C C . GLY A 1 195 ? 10.341 6.069 -16.436 1.00 94.12 195 GLY A C 1
ATOM 1539 O O . GLY A 1 195 ? 10.385 5.620 -17.579 1.00 94.12 195 GLY A O 1
ATOM 1540 N N . ILE A 1 196 ? 11.397 6.639 -15.854 1.00 92.75 196 ILE A N 1
ATOM 1541 C CA . ILE A 1 196 ? 12.683 6.794 -16.540 1.00 92.75 196 ILE A CA 1
ATOM 1542 C C . ILE A 1 196 ? 13.272 5.424 -16.868 1.00 92.75 196 ILE A C 1
ATOM 1544 O O . ILE A 1 196 ? 13.582 5.171 -18.031 1.00 92.75 196 ILE A O 1
ATOM 1548 N N . THR A 1 197 ? 13.364 4.511 -15.895 1.00 90.31 197 THR A N 1
ATOM 1549 C CA . THR A 1 197 ? 13.907 3.168 -16.141 1.00 90.31 197 THR A CA 1
ATOM 1550 C C . THR A 1 197 ? 13.096 2.417 -17.198 1.00 90.31 197 THR A C 1
ATOM 1552 O O . THR A 1 197 ? 13.690 1.813 -18.089 1.00 90.31 197 THR A O 1
ATOM 1555 N N . ALA A 1 198 ? 11.760 2.508 -17.170 1.00 94.19 198 ALA A N 1
ATOM 1556 C CA . ALA A 1 198 ? 10.908 1.921 -18.205 1.00 94.19 198 ALA A CA 1
ATOM 1557 C C . ALA A 1 198 ? 11.221 2.487 -19.598 1.00 94.19 198 ALA A C 1
ATOM 1559 O O . ALA A 1 198 ? 11.331 1.724 -20.555 1.00 94.19 198 ALA A O 1
ATOM 1560 N N . GLY A 1 199 ? 11.392 3.808 -19.711 1.00 95.31 199 GLY A N 1
ATOM 1561 C CA . GLY A 1 199 ? 11.727 4.473 -20.970 1.00 95.31 199 GLY A CA 1
ATOM 1562 C C . GLY A 1 199 ? 13.087 4.052 -21.526 1.00 95.31 199 GLY A C 1
ATOM 1563 O O . GLY A 1 199 ? 13.189 3.723 -22.706 1.00 95.31 199 GLY A O 1
ATOM 1564 N N . LEU A 1 200 ? 14.121 4.003 -20.681 1.00 93.44 200 LEU A N 1
ATOM 1565 C CA . LEU A 1 200 ? 15.462 3.581 -21.107 1.00 93.44 200 LEU A CA 1
ATOM 1566 C C . LEU A 1 200 ? 15.483 2.101 -21.522 1.00 93.44 200 LEU A C 1
ATOM 1568 O O . LEU A 1 200 ? 16.071 1.742 -22.539 1.00 93.44 200 LEU A O 1
ATOM 1572 N N . MET A 1 201 ? 14.782 1.239 -20.780 1.00 94.19 201 MET A N 1
ATOM 1573 C CA . MET A 1 201 ? 14.632 -0.172 -21.147 1.00 94.19 201 MET A CA 1
ATOM 1574 C C . MET A 1 201 ? 13.810 -0.345 -22.431 1.00 94.19 201 MET A C 1
ATOM 1576 O O . MET A 1 201 ? 14.087 -1.257 -23.209 1.00 94.19 201 MET A O 1
ATOM 1580 N N . ALA A 1 202 ? 12.828 0.525 -22.689 1.00 95.50 202 ALA A N 1
ATOM 1581 C CA . ALA A 1 202 ? 12.071 0.529 -23.939 1.00 95.50 202 ALA A CA 1
ATOM 1582 C C . ALA A 1 202 ? 12.930 0.913 -25.143 1.00 95.50 202 ALA A C 1
ATOM 1584 O O . ALA A 1 202 ? 12.867 0.233 -26.167 1.00 95.50 202 ALA A O 1
ATOM 1585 N N . GLU A 1 203 ? 13.759 1.947 -25.010 1.00 93.50 203 GLU A N 1
ATOM 1586 C CA . GLU A 1 203 ? 14.717 2.358 -26.040 1.00 93.50 203 GLU A CA 1
ATOM 1587 C C . GLU A 1 203 ? 15.704 1.234 -26.385 1.00 93.50 203 GLU A C 1
ATOM 1589 O O . GLU A 1 203 ? 15.976 0.987 -27.558 1.00 93.50 203 GLU A O 1
ATOM 1594 N N . ALA A 1 204 ? 16.167 0.491 -25.376 1.00 92.69 204 ALA A N 1
ATOM 1595 C CA . ALA A 1 204 ? 17.040 -0.667 -25.556 1.00 92.69 204 ALA A CA 1
ATOM 1596 C C . ALA A 1 204 ? 16.320 -1.919 -26.109 1.00 92.69 204 ALA A C 1
ATOM 1598 O O . ALA A 1 204 ? 16.961 -2.945 -26.336 1.00 92.69 204 ALA A O 1
ATOM 1599 N N . GLY A 1 205 ? 14.995 -1.878 -26.307 1.00 94.56 205 GLY A N 1
ATOM 1600 C CA . GLY A 1 205 ? 14.204 -3.023 -26.770 1.00 94.56 205 GLY A CA 1
ATOM 1601 C C . GLY A 1 205 ? 14.002 -4.118 -25.715 1.00 94.56 205 GLY A C 1
ATOM 1602 O O . GLY A 1 205 ? 13.766 -5.269 -26.071 1.00 94.56 205 GLY A O 1
ATOM 1603 N N . ARG A 1 206 ? 14.094 -3.771 -24.425 1.00 94.50 206 ARG A N 1
ATOM 1604 C CA . ARG A 1 206 ? 14.145 -4.700 -23.281 1.00 94.50 206 ARG A CA 1
ATOM 1605 C C . ARG A 1 206 ? 12.983 -4.564 -22.296 1.00 94.50 206 ARG A C 1
ATOM 1607 O O . ARG A 1 206 ? 13.127 -4.783 -21.090 1.00 94.50 206 ARG A O 1
ATOM 1614 N N . LEU A 1 207 ? 11.806 -4.184 -22.792 1.00 94.44 207 LEU A N 1
ATOM 1615 C CA . LEU A 1 207 ? 10.595 -4.125 -21.963 1.00 94.44 207 LEU A CA 1
ATOM 1616 C C . LEU A 1 207 ? 10.208 -5.491 -21.390 1.00 94.44 207 LEU A C 1
ATOM 1618 O O . LEU A 1 207 ? 9.643 -5.564 -20.302 1.00 94.44 207 LEU A O 1
ATOM 1622 N N . ASP A 1 208 ? 10.526 -6.568 -22.101 1.00 92.88 208 ASP A N 1
ATOM 1623 C CA . ASP A 1 208 ? 10.334 -7.941 -21.643 1.00 92.88 208 ASP A CA 1
ATOM 1624 C C . ASP A 1 208 ? 11.105 -8.226 -20.346 1.00 92.88 208 ASP A C 1
ATOM 1626 O O . ASP A 1 208 ? 10.529 -8.765 -19.400 1.00 92.88 208 ASP A O 1
ATOM 1630 N N . ALA A 1 209 ? 12.367 -7.801 -20.263 1.00 90.75 209 ALA A N 1
ATOM 1631 C CA . ALA A 1 209 ? 13.169 -7.906 -19.052 1.00 90.75 209 ALA A CA 1
ATOM 1632 C C . ALA A 1 209 ? 12.658 -6.963 -17.959 1.00 90.75 209 ALA A C 1
ATOM 1634 O O . ALA A 1 209 ? 12.474 -7.394 -16.823 1.00 90.75 209 ALA A O 1
ATOM 1635 N N . PHE A 1 210 ? 12.350 -5.708 -18.304 1.00 92.19 210 PHE A N 1
ATOM 1636 C CA . PHE A 1 210 ? 11.805 -4.732 -17.357 1.00 92.19 210 PHE A CA 1
ATOM 1637 C C . PHE A 1 210 ? 10.557 -5.266 -16.637 1.00 92.19 210 PHE A C 1
ATOM 1639 O O . PHE A 1 210 ? 10.528 -5.363 -15.409 1.00 92.19 210 PHE A O 1
ATOM 1646 N N . PHE A 1 211 ? 9.544 -5.689 -17.396 1.00 93.38 211 PHE A N 1
ATOM 1647 C CA . PHE A 1 211 ? 8.327 -6.259 -16.822 1.00 93.38 211 PHE A CA 1
ATOM 1648 C C . PHE A 1 211 ? 8.560 -7.641 -16.209 1.00 93.38 211 PHE A C 1
ATOM 1650 O O . PHE A 1 211 ? 7.916 -7.980 -15.218 1.00 93.38 211 PHE A O 1
ATOM 1657 N N . GLY A 1 212 ? 9.477 -8.431 -16.770 1.00 90.88 212 GLY A N 1
ATOM 1658 C CA . GLY A 1 212 ? 9.815 -9.761 -16.279 1.00 90.88 212 GLY A CA 1
ATOM 1659 C C . GLY A 1 212 ? 10.452 -9.765 -14.892 1.00 90.88 212 GLY A C 1
ATOM 1660 O O . GLY A 1 212 ? 10.193 -10.691 -14.124 1.00 90.88 212 GLY A O 1
ATOM 1661 N N . PHE A 1 213 ? 11.232 -8.736 -14.555 1.00 87.81 213 PHE A N 1
ATOM 1662 C CA . PHE A 1 213 ? 11.791 -8.563 -13.216 1.00 87.81 213 PHE A CA 1
ATOM 1663 C C . PHE A 1 213 ? 10.829 -7.841 -12.274 1.00 87.81 213 PHE A C 1
ATOM 1665 O O . PHE A 1 213 ? 10.704 -8.261 -11.131 1.00 87.81 213 PHE A O 1
ATOM 1672 N N . ILE A 1 214 ? 10.090 -6.830 -12.742 1.00 90.00 214 ILE A N 1
ATOM 1673 C CA . ILE A 1 214 ? 9.252 -5.998 -11.862 1.00 90.00 214 ILE A CA 1
ATOM 1674 C C . ILE A 1 214 ? 7.894 -6.636 -11.554 1.00 90.00 214 ILE A C 1
ATOM 1676 O O . ILE A 1 214 ? 7.506 -6.709 -10.395 1.00 90.00 214 ILE A O 1
ATOM 1680 N N . LEU A 1 215 ? 7.136 -7.108 -12.550 1.00 93.44 215 LEU A N 1
ATOM 1681 C CA . LEU A 1 215 ? 5.743 -7.536 -12.330 1.00 93.44 215 LEU A CA 1
ATOM 1682 C C . LEU A 1 215 ? 5.543 -8.717 -11.359 1.00 93.44 215 LEU A C 1
ATOM 1684 O O . LEU A 1 215 ? 4.505 -8.715 -10.693 1.00 93.44 215 LEU A O 1
ATOM 1688 N N . PRO A 1 216 ? 6.451 -9.712 -11.239 1.00 93.00 216 PRO A N 1
ATOM 1689 C CA . PRO A 1 216 ? 6.244 -10.846 -10.336 1.00 93.00 216 PRO A CA 1
ATOM 1690 C C . PRO A 1 216 ? 5.999 -10.463 -8.872 1.00 93.00 216 PRO A C 1
ATOM 1692 O O . PRO A 1 216 ? 5.264 -11.165 -8.188 1.00 93.00 216 PRO A O 1
ATOM 1695 N N . HIS A 1 217 ? 6.582 -9.362 -8.399 1.00 90.38 217 HIS A N 1
ATOM 1696 C 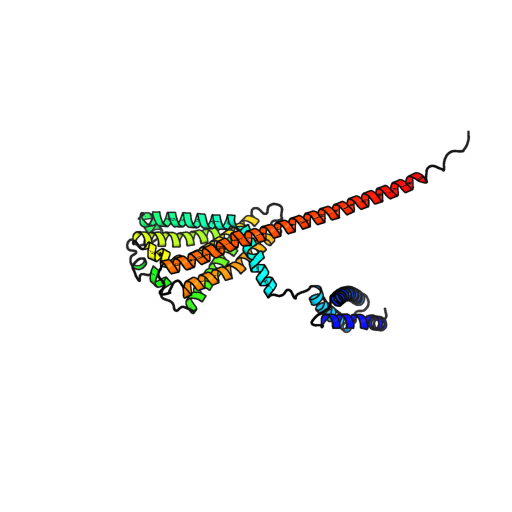CA . HIS A 1 217 ? 6.440 -8.872 -7.022 1.00 90.38 217 HIS A CA 1
ATOM 1697 C C . HIS A 1 217 ? 5.957 -7.415 -6.991 1.00 90.38 217 HIS A C 1
ATOM 1699 O O . HIS A 1 217 ? 5.011 -7.075 -6.280 1.00 90.38 217 HIS A O 1
ATOM 1705 N N . GLY A 1 218 ? 6.529 -6.575 -7.852 1.00 89.19 218 GLY A N 1
ATOM 1706 C CA . GLY A 1 218 ? 6.307 -5.137 -7.910 1.00 89.19 218 GLY A CA 1
ATOM 1707 C C . GLY A 1 218 ? 4.864 -4.722 -8.185 1.00 89.19 218 GLY A C 1
ATOM 1708 O O . GLY A 1 218 ? 4.477 -3.631 -7.788 1.00 89.19 218 GLY A O 1
ATOM 1709 N N . ALA A 1 219 ? 4.032 -5.572 -8.801 1.00 93.94 219 ALA A N 1
ATOM 1710 C CA . ALA A 1 219 ? 2.605 -5.275 -8.951 1.00 93.94 219 ALA A CA 1
ATOM 1711 C C . ALA A 1 219 ? 1.908 -5.146 -7.582 1.00 93.94 219 ALA A C 1
ATOM 1713 O O . ALA A 1 219 ? 1.289 -4.121 -7.296 1.00 93.94 219 ALA A O 1
ATOM 1714 N N . LEU A 1 220 ? 2.081 -6.152 -6.718 1.00 94.75 220 LEU A N 1
ATOM 1715 C CA . LEU A 1 220 ? 1.496 -6.173 -5.376 1.00 94.75 220 LEU A CA 1
ATOM 1716 C C . LEU A 1 220 ? 2.148 -5.129 -4.462 1.00 94.75 220 LEU A C 1
ATOM 1718 O O . LEU A 1 220 ? 1.472 -4.481 -3.658 1.00 94.75 220 LEU A O 1
ATOM 1722 N N . GLU A 1 221 ? 3.459 -4.940 -4.606 1.00 91.38 221 GLU A N 1
ATOM 1723 C CA . GLU A 1 221 ? 4.211 -3.920 -3.881 1.00 91.38 221 GLU A CA 1
ATOM 1724 C C . GLU A 1 221 ? 3.736 -2.501 -4.199 1.00 91.38 221 GLU A C 1
ATOM 1726 O O . GLU A 1 221 ? 3.408 -1.740 -3.287 1.00 91.38 221 GLU A O 1
ATOM 1731 N N . LEU A 1 222 ? 3.650 -2.149 -5.486 1.00 91.69 222 LEU A N 1
ATOM 1732 C CA . LEU A 1 222 ? 3.196 -0.832 -5.918 1.00 91.69 222 LEU A CA 1
ATOM 1733 C C . LEU A 1 222 ? 1.760 -0.589 -5.464 1.00 91.69 222 LEU A C 1
ATOM 1735 O O . LEU A 1 222 ? 1.468 0.482 -4.935 1.00 91.69 222 LEU A O 1
ATOM 1739 N N . THR A 1 223 ? 0.882 -1.590 -5.557 1.00 95.81 223 THR A N 1
ATOM 1740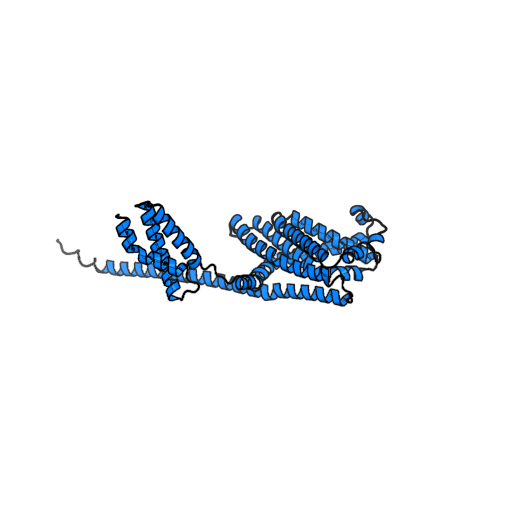 C CA . THR A 1 223 ? -0.472 -1.484 -5.006 1.00 95.81 223 THR A CA 1
ATOM 1741 C C . THR A 1 223 ? -0.453 -1.225 -3.496 1.00 95.81 223 THR A C 1
ATOM 1743 O O . THR A 1 223 ? -1.176 -0.343 -3.024 1.00 95.81 223 THR A O 1
ATOM 1746 N N . ALA A 1 224 ? 0.401 -1.899 -2.720 1.00 94.56 224 ALA A N 1
ATOM 1747 C CA . ALA A 1 224 ? 0.558 -1.617 -1.290 1.00 94.56 224 ALA A CA 1
ATOM 1748 C C . ALA A 1 224 ? 1.056 -0.182 -1.025 1.00 94.56 224 ALA A C 1
ATOM 1750 O O . ALA A 1 224 ? 0.530 0.497 -0.135 1.00 94.56 224 ALA A O 1
ATOM 1751 N N . VAL A 1 225 ? 2.005 0.311 -1.824 1.00 90.50 225 VAL A N 1
ATOM 1752 C CA . VAL A 1 225 ? 2.501 1.696 -1.769 1.00 90.50 225 VAL A CA 1
ATOM 1753 C C . VAL A 1 225 ? 1.392 2.698 -2.110 1.00 90.50 225 VAL A C 1
ATOM 1755 O O . VAL A 1 225 ? 1.235 3.695 -1.401 1.00 90.50 225 VAL A O 1
ATOM 1758 N N . PHE A 1 226 ? 0.562 2.427 -3.119 1.00 94.62 226 PHE A N 1
ATOM 1759 C CA . PHE A 1 226 ? -0.577 3.279 -3.472 1.00 94.62 226 PHE A CA 1
ATOM 1760 C C . PHE A 1 226 ? -1.629 3.296 -2.367 1.00 94.62 226 PHE A C 1
ATOM 1762 O O . PHE A 1 226 ? -2.132 4.366 -2.021 1.00 94.62 226 PHE A O 1
ATOM 1769 N N . VAL A 1 227 ? -1.935 2.139 -1.769 1.00 96.50 227 VAL A N 1
ATOM 1770 C CA . VAL A 1 227 ? -2.840 2.041 -0.615 1.00 96.50 227 VAL A CA 1
ATOM 1771 C C . VAL A 1 227 ? -2.301 2.858 0.558 1.00 96.50 227 VAL A C 1
ATOM 1773 O O . VAL A 1 227 ? -3.059 3.630 1.151 1.00 96.50 227 VAL A O 1
ATOM 1776 N N . ALA A 1 228 ? -1.006 2.750 0.865 1.00 92.31 228 ALA A N 1
ATOM 1777 C CA . ALA A 1 228 ? -0.361 3.524 1.923 1.00 92.31 228 ALA A CA 1
ATOM 1778 C C . ALA A 1 228 ? -0.399 5.035 1.640 1.00 92.31 228 ALA A C 1
ATOM 1780 O O . ALA A 1 228 ? -0.852 5.808 2.489 1.00 92.31 228 ALA A O 1
ATOM 1781 N N . GLY A 1 229 ? 0.012 5.451 0.438 1.00 91.06 229 GLY A N 1
ATOM 1782 C CA . GLY A 1 229 ? 0.024 6.848 0.007 1.00 91.06 229 GLY A CA 1
ATOM 1783 C C . GLY A 1 229 ? -1.375 7.461 -0.015 1.00 91.06 229 GLY A C 1
ATOM 1784 O O . GLY A 1 229 ? -1.600 8.511 0.582 1.00 91.06 229 GLY A O 1
ATOM 1785 N N . GLY A 1 230 ? -2.353 6.774 -0.606 1.00 94.88 230 GLY A N 1
ATOM 1786 C CA . GLY A 1 230 ? -3.744 7.222 -0.648 1.00 94.88 230 GLY A CA 1
ATOM 1787 C C . GLY A 1 230 ? -4.391 7.290 0.739 1.00 94.88 230 GLY A C 1
ATOM 1788 O O . GLY A 1 230 ? -5.066 8.269 1.061 1.00 94.88 230 GLY A O 1
ATOM 1789 N N . ALA A 1 231 ? -4.161 6.294 1.603 1.00 94.69 231 ALA A N 1
ATOM 1790 C CA . ALA A 1 231 ? -4.663 6.310 2.981 1.00 94.69 231 ALA A CA 1
ATOM 1791 C C . ALA A 1 231 ? -4.008 7.409 3.837 1.00 94.69 231 ALA A C 1
ATOM 1793 O O . ALA A 1 231 ? -4.685 8.012 4.678 1.00 94.69 231 ALA A O 1
ATOM 1794 N N . GLY A 1 232 ? -2.720 7.680 3.612 1.00 92.62 232 GLY A N 1
ATOM 1795 C CA . GLY A 1 232 ? -1.983 8.780 4.225 1.00 92.62 232 GLY A CA 1
ATOM 1796 C C . GLY A 1 232 ? -2.514 10.142 3.773 1.00 92.62 232 GLY A C 1
ATOM 1797 O O . GLY A 1 232 ? -2.885 10.958 4.613 1.00 92.62 232 GLY A O 1
ATOM 1798 N N . ILE A 1 233 ? -2.654 10.366 2.463 1.00 94.31 233 ILE A N 1
ATOM 1799 C CA . ILE A 1 233 ? -3.221 11.606 1.906 1.00 94.31 233 ILE A CA 1
ATOM 1800 C C . ILE A 1 233 ? -4.653 11.820 2.414 1.00 94.31 233 ILE A C 1
ATOM 1802 O O . ILE A 1 233 ? -4.996 12.931 2.808 1.00 94.31 233 ILE A O 1
ATOM 1806 N N . LYS A 1 234 ? -5.479 10.768 2.494 1.00 95.50 234 LYS A N 1
ATOM 1807 C CA . LYS A 1 234 ? -6.824 10.842 3.091 1.00 95.50 234 LYS A CA 1
ATOM 1808 C C . LYS A 1 234 ? -6.786 11.284 4.559 1.00 95.50 234 LYS A C 1
ATOM 1810 O O . LYS A 1 234 ? -7.639 12.063 4.991 1.00 95.50 234 LYS A O 1
ATOM 1815 N N . LEU A 1 235 ? -5.817 10.792 5.338 1.00 93.88 235 LEU A N 1
ATOM 1816 C CA . LEU A 1 235 ? -5.605 11.225 6.722 1.00 93.88 235 LEU A CA 1
ATOM 1817 C C . LEU A 1 235 ? -5.238 12.713 6.788 1.00 93.88 235 LEU A C 1
ATOM 1819 O O . LEU A 1 235 ? -5.841 13.439 7.579 1.00 93.88 235 LEU A O 1
ATOM 1823 N N . GLY A 1 236 ? -4.332 13.177 5.924 1.00 92.94 236 GLY A N 1
ATOM 1824 C CA . GLY A 1 236 ? -3.995 14.597 5.801 1.00 92.94 236 GLY A CA 1
ATOM 1825 C C . GLY A 1 236 ? -5.187 15.454 5.369 1.00 92.94 236 GLY A C 1
ATOM 1826 O O . GLY A 1 236 ? -5.475 16.478 5.981 1.00 92.94 236 GLY A O 1
ATOM 1827 N N . TRP A 1 237 ? -5.966 15.003 4.385 1.00 94.88 237 TRP A N 1
ATOM 1828 C CA . TRP A 1 237 ? -7.170 15.705 3.934 1.00 94.88 237 TRP A CA 1
ATOM 1829 C C . TRP A 1 237 ? -8.222 15.827 5.038 1.00 94.88 237 TRP A C 1
ATOM 1831 O O . TRP A 1 237 ? -8.904 16.840 5.128 1.00 94.88 237 TRP A O 1
ATOM 1841 N N . THR A 1 238 ? -8.308 14.846 5.940 1.00 94.12 238 THR A N 1
ATOM 1842 C CA . THR A 1 238 ? -9.229 14.890 7.090 1.00 94.12 238 THR A CA 1
ATOM 1843 C C . THR A 1 238 ? -8.885 16.018 8.077 1.00 94.12 238 THR A C 1
ATOM 1845 O O . THR A 1 238 ? -9.766 16.495 8.792 1.00 94.12 238 THR A O 1
ATOM 1848 N N . LEU A 1 239 ? -7.627 16.485 8.116 1.00 91.06 239 LEU A N 1
ATOM 1849 C CA . LEU A 1 239 ? -7.275 17.708 8.846 1.00 91.06 239 LEU A CA 1
ATOM 1850 C C . LEU A 1 239 ? -7.868 18.949 8.179 1.00 91.06 239 LEU A C 1
ATOM 1852 O O . LEU A 1 239 ? -8.253 19.871 8.895 1.00 91.06 239 LEU A O 1
ATOM 1856 N N . VAL A 1 240 ? -7.907 18.983 6.844 1.00 93.19 240 VAL A N 1
ATOM 1857 C CA . VAL A 1 240 ? -8.399 20.110 6.037 1.00 93.19 240 VAL A CA 1
ATOM 1858 C C . VAL A 1 240 ? -9.926 20.160 6.060 1.00 93.19 240 VAL A C 1
ATOM 1860 O O . VAL A 1 240 ? -10.491 21.196 6.412 1.00 93.19 240 VAL A O 1
ATOM 1863 N N . ASP A 1 241 ? -10.571 19.032 5.764 1.00 94.88 241 ASP A N 1
ATOM 1864 C CA . ASP A 1 241 ? -12.022 18.853 5.748 1.00 94.88 241 ASP A CA 1
ATOM 1865 C C . ASP A 1 241 ? -12.445 17.704 6.691 1.00 94.88 241 ASP A C 1
ATOM 1867 O O . ASP A 1 241 ? -12.469 16.532 6.298 1.00 94.88 241 ASP A O 1
ATOM 1871 N N . PRO A 1 242 ? -12.780 18.011 7.960 1.00 91.75 242 PRO A N 1
ATOM 1872 C CA . PRO A 1 242 ? -13.246 17.018 8.929 1.00 91.75 242 PRO A CA 1
ATOM 1873 C C . PRO A 1 242 ? -14.742 16.671 8.775 1.00 91.75 242 PRO A C 1
ATOM 1875 O O . PRO A 1 242 ? -15.269 15.831 9.521 1.00 91.75 242 PRO A O 1
ATOM 1878 N N . GLY A 1 243 ? -15.456 17.316 7.842 1.00 92.81 243 GLY A N 1
ATOM 1879 C CA . GLY A 1 243 ? -16.907 17.230 7.719 1.00 92.81 243 GLY A CA 1
ATOM 1880 C C . GLY A 1 243 ? -17.634 17.753 8.964 1.00 92.81 243 GLY A C 1
ATOM 1881 O O . GLY A 1 243 ? -17.424 18.878 9.402 1.00 92.81 243 GLY A O 1
ATOM 1882 N N . ARG A 1 244 ? -18.524 16.930 9.539 1.00 92.31 244 ARG A N 1
ATOM 1883 C CA . ARG A 1 244 ? -19.366 17.300 10.700 1.00 92.31 244 ARG A CA 1
ATOM 1884 C C . ARG A 1 244 ? -18.701 17.096 12.064 1.00 92.31 244 ARG A C 1
ATOM 1886 O O . ARG A 1 244 ? -19.309 17.423 13.077 1.00 92.31 244 ARG A O 1
ATOM 1893 N N . LEU A 1 245 ? -17.518 16.487 12.105 1.00 91.88 245 LEU A N 1
ATOM 1894 C CA . LEU A 1 245 ? -16.798 16.247 13.353 1.00 91.88 245 LEU A CA 1
ATOM 1895 C C . LEU A 1 245 ? -15.829 17.386 13.656 1.00 91.88 245 LEU A C 1
ATOM 1897 O O . LEU A 1 245 ? -15.401 18.111 12.756 1.00 91.88 245 LEU A O 1
ATOM 1901 N N . SER A 1 246 ? -15.408 17.488 14.916 1.00 92.94 246 SER A N 1
ATOM 1902 C CA . SER A 1 246 ? -14.221 18.280 15.228 1.00 92.94 246 SER A CA 1
ATOM 1903 C C . SER A 1 246 ? -12.987 17.685 14.533 1.00 92.94 246 SER A C 1
ATOM 1905 O O . SER A 1 246 ? -12.906 16.475 14.297 1.00 92.94 246 SER A O 1
ATOM 1907 N N . ARG A 1 247 ? -11.989 18.525 14.225 1.00 91.75 247 ARG A N 1
ATOM 1908 C CA . ARG A 1 247 ? -10.746 18.081 13.565 1.00 91.75 247 ARG A CA 1
ATOM 1909 C C . ARG A 1 247 ? -10.067 16.944 14.325 1.00 91.75 247 ARG A C 1
ATOM 1911 O O . ARG A 1 247 ? -9.678 15.953 13.717 1.00 91.75 247 ARG A O 1
ATOM 1918 N N . LEU A 1 248 ? -9.972 17.059 15.651 1.00 90.44 248 LEU A N 1
ATOM 1919 C CA . LEU A 1 248 ? -9.334 16.046 16.489 1.00 90.44 248 LEU A CA 1
ATOM 1920 C C . LEU A 1 248 ? -10.065 14.700 16.413 1.00 90.44 248 LEU A C 1
ATOM 1922 O O . LEU A 1 248 ? -9.428 13.666 16.228 1.00 90.44 248 LEU A O 1
ATOM 1926 N N . GLU A 1 249 ? -11.395 14.699 16.509 1.00 91.00 249 GLU A N 1
ATOM 1927 C CA . GLU A 1 249 ? -12.191 13.470 16.424 1.00 91.00 249 GLU A CA 1
ATOM 1928 C C . GLU A 1 249 ? -12.130 12.846 15.028 1.00 91.00 249 GLU A C 1
ATOM 1930 O O . GLU A 1 249 ? -11.988 11.625 14.901 1.00 91.00 249 GLU A O 1
ATOM 1935 N N . ALA A 1 250 ? -12.212 13.673 13.980 1.00 91.81 250 ALA A N 1
ATOM 1936 C CA . ALA A 1 250 ? -12.129 13.229 12.595 1.00 91.81 250 ALA A CA 1
ATOM 1937 C C . ALA A 1 250 ? -10.784 12.548 12.317 1.00 91.81 250 ALA A C 1
ATOM 1939 O O . ALA A 1 250 ? -10.753 11.420 11.818 1.00 91.81 250 ALA A O 1
ATOM 1940 N N . VAL A 1 251 ? -9.686 13.190 12.724 1.00 90.31 251 VAL A N 1
ATOM 1941 C CA . VAL A 1 251 ? -8.320 12.677 12.570 1.00 90.31 251 VAL A CA 1
ATOM 1942 C C . VAL A 1 251 ? -8.089 11.449 13.434 1.00 90.31 251 VAL A C 1
ATOM 1944 O O . VAL A 1 251 ? -7.530 10.477 12.943 1.00 90.31 251 VAL A O 1
ATOM 1947 N N . ALA A 1 252 ? -8.559 11.418 14.682 1.00 88.19 252 ALA A N 1
ATOM 1948 C CA . ALA A 1 252 ? -8.429 10.232 15.526 1.00 88.19 252 ALA A CA 1
ATOM 1949 C C . ALA A 1 252 ? -9.173 9.028 14.925 1.00 88.19 252 ALA A C 1
ATOM 1951 O O . ALA A 1 252 ? -8.676 7.900 14.954 1.00 88.19 252 ALA A O 1
ATOM 1952 N N . ARG A 1 253 ? -10.363 9.252 14.353 1.00 89.56 253 ARG A N 1
ATOM 1953 C CA . ARG A 1 253 ? -11.139 8.206 13.676 1.00 89.56 253 ARG A CA 1
ATOM 1954 C C . ARG A 1 253 ? -10.453 7.725 12.400 1.00 89.56 253 ARG A C 1
ATOM 1956 O O . ARG A 1 253 ? -10.307 6.516 12.225 1.00 89.56 253 ARG A O 1
ATOM 1963 N N . GLN A 1 254 ? -10.024 8.645 11.538 1.00 92.00 254 GLN A N 1
ATOM 1964 C CA . GLN A 1 254 ? -9.325 8.302 10.301 1.00 92.00 254 GLN A CA 1
ATOM 1965 C C . GLN A 1 254 ? -7.964 7.656 10.593 1.00 92.00 254 GLN A C 1
ATOM 1967 O O . GLN A 1 254 ? -7.616 6.669 9.958 1.00 92.00 254 GLN A O 1
ATOM 1972 N N . GLY A 1 255 ? -7.247 8.125 11.613 1.00 88.50 255 GLY A N 1
ATOM 1973 C CA . GLY A 1 255 ? -5.964 7.590 12.059 1.00 88.50 255 GLY A CA 1
ATOM 1974 C C . GLY A 1 255 ? -6.053 6.137 12.518 1.00 88.50 255 GLY A C 1
ATOM 1975 O O . GLY A 1 255 ? -5.187 5.346 12.165 1.00 88.50 255 GLY A O 1
ATOM 1976 N N . ARG A 1 256 ? -7.131 5.734 13.209 1.00 88.88 256 ARG A N 1
ATOM 1977 C CA . ARG A 1 256 ? -7.369 4.313 13.538 1.00 88.88 256 ARG A CA 1
ATOM 1978 C C . ARG A 1 256 ? -7.555 3.448 12.290 1.00 88.88 256 ARG A C 1
ATOM 1980 O O . ARG A 1 256 ? -7.013 2.348 12.231 1.00 88.88 256 ARG A O 1
ATOM 1987 N N . ALA A 1 257 ? -8.291 3.941 11.292 1.00 90.38 257 ALA A N 1
ATOM 1988 C CA . ALA A 1 257 ? -8.447 3.234 10.022 1.00 90.38 257 ALA A CA 1
ATOM 1989 C C . ALA A 1 257 ? -7.108 3.140 9.271 1.00 90.38 257 ALA A C 1
ATOM 1991 O O . ALA A 1 257 ? -6.735 2.063 8.817 1.00 90.38 257 ALA A O 1
ATOM 1992 N N . THR A 1 258 ? -6.352 4.236 9.212 1.00 89.88 258 THR A N 1
ATOM 1993 C CA . THR A 1 258 ? -5.024 4.291 8.591 1.00 89.88 258 THR A CA 1
ATOM 1994 C C . THR A 1 258 ? -4.015 3.379 9.308 1.00 89.88 258 THR A C 1
ATOM 1996 O O . THR A 1 258 ? -3.281 2.656 8.644 1.00 89.88 258 THR A O 1
ATOM 1999 N N . ALA A 1 259 ? -4.033 3.294 10.642 1.00 86.62 259 ALA A N 1
ATOM 2000 C CA . ALA A 1 259 ? -3.208 2.349 11.401 1.00 86.62 259 ALA A CA 1
ATOM 2001 C C . ALA A 1 259 ? -3.586 0.883 11.118 1.00 86.62 259 ALA A C 1
ATOM 2003 O O . ALA A 1 259 ? -2.708 0.039 10.952 1.00 86.62 259 ALA A O 1
ATOM 2004 N N . SER A 1 260 ? -4.884 0.578 10.998 1.00 89.56 260 SER A N 1
ATOM 2005 C CA . SER A 1 260 ? -5.346 -0.754 10.583 1.00 89.56 260 SER A CA 1
ATOM 2006 C C . SER A 1 260 ? -4.861 -1.115 9.177 1.00 89.56 260 SER A C 1
ATOM 2008 O O . SER A 1 260 ? -4.516 -2.269 8.939 1.00 89.56 260 SER A O 1
ATOM 2010 N N . ILE A 1 261 ? -4.835 -0.148 8.254 1.00 94.06 261 ILE A N 1
ATOM 2011 C CA . ILE A 1 261 ? -4.275 -0.337 6.911 1.00 94.06 261 ILE A CA 1
ATOM 2012 C C . ILE A 1 261 ? -2.775 -0.619 7.011 1.00 94.06 261 ILE A C 1
ATOM 2014 O O . ILE A 1 261 ? -2.325 -1.606 6.442 1.00 94.06 261 ILE A O 1
ATOM 2018 N N . ALA A 1 262 ? -2.024 0.171 7.786 1.00 86.88 262 ALA A N 1
ATOM 2019 C CA . ALA A 1 262 ? -0.583 -0.013 7.968 1.00 86.88 262 ALA A CA 1
ATOM 2020 C C . ALA A 1 262 ? -0.234 -1.439 8.421 1.00 86.88 262 ALA A C 1
ATOM 2022 O O . ALA A 1 262 ? 0.590 -2.102 7.799 1.00 86.88 262 ALA A O 1
ATOM 2023 N N . VAL A 1 263 ? -0.913 -1.939 9.461 1.00 87.00 263 VAL A N 1
ATOM 2024 C CA . VAL A 1 263 ? -0.679 -3.291 9.997 1.00 87.00 263 VAL A CA 1
ATOM 2025 C C . VAL A 1 263 ? -0.981 -4.373 8.957 1.00 87.00 263 VAL A C 1
ATOM 2027 O O . VAL A 1 263 ? -0.220 -5.328 8.833 1.00 87.00 263 VAL A O 1
ATOM 2030 N N . GLY A 1 264 ? -2.064 -4.236 8.188 1.00 92.31 264 GLY A N 1
ATOM 2031 C CA . GLY A 1 264 ? -2.381 -5.210 7.142 1.00 92.31 264 GLY A CA 1
ATOM 2032 C C . GLY A 1 264 ? -1.419 -5.151 5.953 1.00 92.31 264 GLY A C 1
ATOM 2033 O O . GLY A 1 264 ? -1.050 -6.197 5.422 1.00 92.31 264 GLY A O 1
ATOM 2034 N N . LEU A 1 265 ? -0.942 -3.958 5.579 1.00 93.38 265 LEU A N 1
ATOM 2035 C CA . LEU A 1 265 ? 0.036 -3.791 4.503 1.00 93.38 265 LEU A CA 1
ATOM 2036 C C . LEU A 1 265 ? 1.386 -4.440 4.817 1.00 93.38 265 LEU A C 1
ATOM 2038 O O . LEU A 1 265 ? 2.026 -4.918 3.889 1.00 93.38 265 LEU A O 1
ATOM 2042 N N . VAL A 1 266 ? 1.793 -4.550 6.087 1.00 87.06 266 VAL A N 1
ATOM 2043 C CA . VAL A 1 266 ? 3.002 -5.314 6.464 1.00 87.06 266 VAL A CA 1
ATOM 2044 C C . VAL A 1 266 ? 2.928 -6.758 5.957 1.00 87.06 266 VAL A C 1
ATOM 2046 O O . VAL A 1 266 ? 3.920 -7.287 5.458 1.00 87.06 266 VAL A O 1
ATOM 2049 N N . VAL A 1 267 ? 1.749 -7.385 6.038 1.00 90.56 267 VAL A N 1
ATOM 2050 C CA . VAL A 1 267 ? 1.530 -8.756 5.550 1.00 90.56 267 VAL A CA 1
ATOM 2051 C C . VAL A 1 267 ? 1.481 -8.803 4.025 1.00 90.56 267 VAL A C 1
ATOM 2053 O O . VAL A 1 267 ? 2.045 -9.712 3.428 1.00 90.56 267 VAL A O 1
ATOM 2056 N N . VAL A 1 268 ? 0.855 -7.816 3.380 1.00 93.94 268 VAL A N 1
ATOM 2057 C CA . VAL A 1 268 ? 0.825 -7.725 1.908 1.00 93.94 268 VAL A CA 1
ATOM 2058 C C . VAL A 1 268 ? 2.241 -7.575 1.344 1.00 93.94 268 VAL A C 1
ATOM 2060 O O . VAL A 1 268 ? 2.629 -8.301 0.434 1.00 93.94 268 VAL A O 1
ATOM 2063 N N . LEU A 1 269 ? 3.045 -6.695 1.939 1.00 89.56 269 LEU A N 1
ATOM 2064 C CA . LEU A 1 269 ? 4.443 -6.489 1.564 1.00 89.56 269 LEU A CA 1
ATOM 2065 C C . LEU A 1 269 ? 5.308 -7.702 1.888 1.00 89.56 269 LEU A C 1
ATOM 2067 O O . LEU A 1 269 ? 6.247 -7.983 1.154 1.00 89.56 269 LEU A O 1
ATOM 2071 N N . PHE A 1 27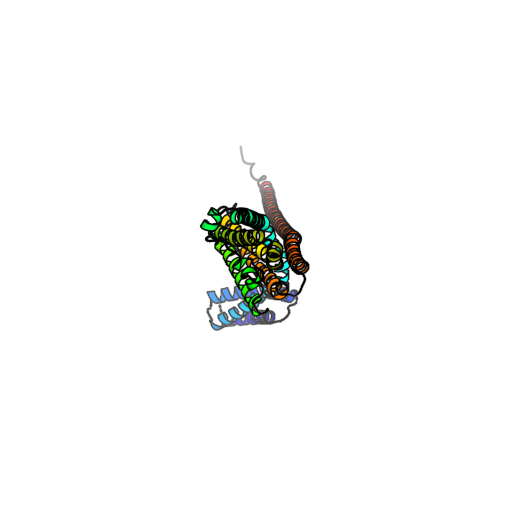0 ? 4.990 -8.451 2.947 1.00 87.50 270 PHE A N 1
ATOM 2072 C CA . PHE A 1 270 ? 5.645 -9.730 3.220 1.00 87.50 270 PHE A CA 1
ATOM 2073 C C . PHE A 1 270 ? 5.404 -10.731 2.091 1.00 87.50 270 PHE A C 1
ATOM 2075 O O . PHE A 1 270 ? 6.354 -11.327 1.597 1.00 87.50 270 PHE A O 1
ATOM 2082 N N . VAL A 1 271 ? 4.160 -10.861 1.620 1.00 91.81 271 VAL A N 1
ATOM 2083 C CA . VAL A 1 271 ? 3.848 -11.699 0.450 1.00 91.81 271 VAL A CA 1
ATOM 2084 C C . VAL A 1 271 ? 4.608 -11.213 -0.786 1.00 91.81 271 VAL A C 1
ATOM 2086 O O . VAL A 1 271 ? 5.176 -12.037 -1.495 1.00 91.81 271 VAL A O 1
ATOM 2089 N N . SER A 1 272 ? 4.690 -9.898 -1.010 1.00 91.06 272 SER A N 1
ATOM 2090 C CA . SER A 1 272 ? 5.493 -9.330 -2.102 1.00 91.06 272 SER A CA 1
ATOM 2091 C C . SER A 1 272 ? 6.981 -9.684 -1.989 1.00 91.06 272 SER A C 1
ATOM 2093 O O . SER A 1 272 ? 7.569 -10.162 -2.953 1.00 91.06 272 SER A O 1
ATOM 2095 N N . GLY A 1 273 ? 7.577 -9.547 -0.801 1.00 86.62 273 GLY A N 1
ATOM 2096 C CA . GLY A 1 273 ? 8.975 -9.916 -0.557 1.00 86.62 273 GLY A CA 1
ATOM 2097 C C . GLY A 1 273 ? 9.243 -11.415 -0.731 1.00 86.62 273 GLY A C 1
ATOM 2098 O O . GLY A 1 273 ? 10.324 -11.800 -1.164 1.00 86.62 273 GLY A O 1
ATOM 2099 N N . LEU A 1 274 ? 8.254 -12.282 -0.470 1.00 88.62 274 LEU A N 1
ATOM 2100 C CA . LEU A 1 274 ? 8.350 -13.706 -0.810 1.00 88.62 274 LEU A CA 1
ATOM 2101 C C . LEU A 1 274 ? 8.324 -13.933 -2.328 1.00 88.62 274 LEU A C 1
ATOM 2103 O O . LEU A 1 274 ? 9.088 -14.750 -2.839 1.00 88.62 274 LEU A O 1
ATOM 2107 N N . LEU A 1 275 ? 7.464 -13.223 -3.063 1.00 90.69 275 LEU A N 1
ATOM 2108 C CA . LEU A 1 275 ? 7.463 -13.287 -4.528 1.00 90.69 275 LEU A CA 1
ATOM 2109 C C . LEU A 1 275 ? 8.814 -12.832 -5.084 1.00 90.69 275 LEU A C 1
ATOM 2111 O O . LEU A 1 275 ? 9.370 -13.473 -5.971 1.00 90.69 275 LEU A O 1
ATOM 2115 N N . GLU A 1 276 ? 9.392 -11.788 -4.512 1.00 86.69 276 GLU A N 1
ATOM 2116 C CA . GLU A 1 276 ? 10.702 -11.309 -4.917 1.00 86.69 276 GLU A CA 1
ATOM 2117 C C . GLU A 1 276 ? 11.822 -12.295 -4.588 1.00 86.69 276 GLU A C 1
ATOM 2119 O O . GLU A 1 276 ? 12.590 -12.646 -5.472 1.00 86.69 276 GLU A O 1
ATOM 2124 N N . GLY A 1 277 ? 11.888 -12.800 -3.357 1.00 83.50 277 GLY A N 1
ATOM 2125 C CA . GLY A 1 277 ? 12.954 -13.708 -2.930 1.00 83.50 277 GLY A CA 1
ATOM 2126 C C . GLY A 1 277 ? 12.914 -15.088 -3.586 1.00 83.50 277 GLY A C 1
ATOM 2127 O O . GLY A 1 277 ? 13.956 -15.716 -3.758 1.00 83.50 277 GLY A O 1
ATOM 2128 N N . PHE A 1 278 ? 11.724 -15.573 -3.958 1.00 86.00 278 PHE A N 1
ATOM 2129 C CA . PHE A 1 278 ? 11.552 -16.944 -4.450 1.00 86.00 278 PHE A CA 1
ATOM 2130 C C . PHE A 1 278 ? 11.101 -17.037 -5.904 1.00 86.00 278 PHE A C 1
ATOM 2132 O O . PHE A 1 278 ? 11.493 -17.979 -6.590 1.00 86.00 278 PHE A O 1
ATOM 2139 N N . VAL A 1 279 ? 10.269 -16.113 -6.393 1.00 88.38 279 VAL A N 1
ATOM 2140 C CA . VAL A 1 279 ? 9.731 -16.173 -7.763 1.00 88.38 279 VAL A CA 1
ATOM 2141 C C . VAL A 1 279 ? 10.627 -15.401 -8.723 1.00 88.38 279 VAL A C 1
ATOM 2143 O O . VAL A 1 279 ? 10.972 -15.952 -9.769 1.00 88.38 279 VAL A O 1
ATOM 2146 N N . THR A 1 280 ? 11.053 -14.181 -8.384 1.00 84.25 280 THR A N 1
ATOM 2147 C CA . THR A 1 280 ? 11.887 -13.346 -9.270 1.00 84.25 280 THR A CA 1
ATOM 2148 C C . THR A 1 280 ? 13.205 -14.023 -9.683 1.00 84.25 280 THR A C 1
ATOM 2150 O O . THR A 1 280 ? 13.423 -14.114 -10.892 1.00 84.25 280 THR A O 1
ATOM 2153 N N . PRO A 1 281 ? 14.039 -14.581 -8.778 1.00 83.62 281 PRO A N 1
ATOM 2154 C CA . PRO A 1 281 ? 15.302 -15.233 -9.144 1.00 83.62 281 PRO A CA 1
ATOM 2155 C C . PRO A 1 281 ? 15.137 -16.691 -9.610 1.00 83.62 281 PRO A C 1
ATOM 2157 O O . PRO A 1 281 ? 16.124 -17.359 -9.916 1.00 83.62 281 PRO A O 1
ATOM 2160 N N . SER A 1 282 ? 13.911 -17.227 -9.649 1.00 85.62 282 SER A N 1
ATOM 2161 C CA . SER A 1 282 ? 13.686 -18.624 -10.038 1.00 85.62 282 SER A CA 1
ATOM 2162 C C . SER A 1 282 ? 14.008 -18.894 -11.511 1.00 85.62 282 SER A C 1
ATOM 2164 O O . SER A 1 282 ? 13.915 -18.019 -12.372 1.00 85.62 282 SER A O 1
ATOM 2166 N N . SER A 1 283 ? 14.280 -20.161 -11.831 1.00 87.38 283 SER A N 1
ATOM 2167 C CA . SER A 1 283 ? 14.467 -20.649 -13.205 1.00 87.38 283 SER A CA 1
ATOM 2168 C C . SER A 1 283 ? 13.163 -20.768 -14.011 1.00 87.38 283 SER A C 1
ATOM 2170 O O . SER A 1 283 ? 13.160 -21.329 -15.109 1.00 87.38 283 SER A O 1
ATOM 2172 N N . LEU A 1 284 ? 12.038 -20.269 -13.483 1.00 90.06 284 LEU A N 1
ATOM 2173 C CA . LEU A 1 284 ? 10.748 -20.324 -14.161 1.00 90.06 284 LEU A CA 1
ATOM 2174 C C . LEU A 1 284 ? 10.729 -19.412 -15.402 1.00 90.06 284 LEU A C 1
ATOM 2176 O O . LEU A 1 284 ? 11.304 -18.315 -15.386 1.00 90.06 284 LEU A O 1
ATOM 2180 N N . PRO A 1 285 ? 9.989 -19.796 -16.462 1.00 93.94 285 PRO A N 1
ATOM 2181 C CA . PRO A 1 285 ? 9.754 -18.918 -17.603 1.00 93.94 285 PRO A CA 1
ATOM 2182 C C . PRO A 1 285 ? 9.200 -17.559 -17.156 1.00 93.94 285 PRO A C 1
ATOM 2184 O O . PRO A 1 285 ? 8.342 -17.501 -16.273 1.00 93.94 285 PRO A O 1
ATOM 2187 N N . VAL A 1 286 ? 9.647 -16.469 -17.792 1.00 91.44 286 VAL A N 1
ATOM 2188 C CA . VAL A 1 286 ? 9.228 -15.087 -17.464 1.00 91.44 286 VAL A CA 1
ATOM 2189 C C . VAL A 1 286 ? 7.704 -14.970 -17.392 1.00 91.44 286 VAL A C 1
ATOM 2191 O O . VAL A 1 286 ? 7.167 -14.472 -16.409 1.00 91.44 286 VAL A O 1
ATOM 2194 N N . ALA A 1 287 ? 6.999 -15.512 -18.389 1.00 94.69 287 ALA A N 1
ATOM 2195 C CA . ALA A 1 287 ? 5.540 -15.482 -18.441 1.00 94.69 287 ALA A CA 1
ATOM 2196 C C . ALA A 1 287 ? 4.883 -16.118 -17.203 1.00 94.69 287 ALA A C 1
ATOM 2198 O O . ALA A 1 287 ? 3.868 -15.619 -16.724 1.00 94.69 287 ALA A O 1
ATOM 2199 N N . LEU A 1 288 ? 5.471 -17.189 -16.657 1.00 95.19 288 LEU A N 1
ATOM 2200 C CA . LEU A 1 288 ? 4.951 -17.853 -15.465 1.00 95.19 288 LEU A CA 1
ATOM 2201 C C . LEU A 1 288 ? 5.227 -17.035 -14.197 1.00 95.19 288 LEU A C 1
ATOM 2203 O O . LEU A 1 288 ? 4.332 -16.900 -13.369 1.00 95.19 288 LEU A O 1
ATOM 2207 N N . ARG A 1 289 ? 6.420 -16.439 -14.066 1.00 94.25 289 ARG A N 1
ATOM 2208 C CA . ARG A 1 289 ? 6.745 -15.528 -12.949 1.00 94.25 289 ARG A CA 1
ATOM 2209 C C . ARG A 1 289 ? 5.785 -14.337 -12.913 1.00 94.25 289 ARG A C 1
ATOM 2211 O O . ARG A 1 289 ? 5.202 -14.041 -11.872 1.00 94.25 289 ARG A O 1
ATOM 2218 N N . VAL A 1 290 ? 5.556 -13.717 -14.071 1.00 95.19 290 VAL A N 1
ATOM 2219 C CA . VAL A 1 290 ? 4.599 -12.613 -14.228 1.00 95.19 290 VAL A CA 1
ATOM 2220 C C . VAL A 1 290 ? 3.176 -13.072 -13.902 1.00 95.19 290 VAL A C 1
ATOM 2222 O O . VAL A 1 290 ? 2.473 -12.388 -13.164 1.00 95.19 290 VAL A O 1
ATOM 2225 N N . ALA A 1 291 ? 2.749 -14.244 -14.384 1.00 96.56 291 ALA A N 1
ATOM 2226 C CA . ALA A 1 291 ? 1.420 -14.777 -14.085 1.00 96.56 291 ALA A CA 1
ATOM 2227 C C . ALA A 1 291 ? 1.198 -15.015 -12.582 1.00 96.56 291 ALA A C 1
ATOM 2229 O O . ALA A 1 291 ? 0.112 -14.729 -12.083 1.00 96.56 291 ALA A O 1
ATOM 2230 N N . ILE A 1 292 ? 2.214 -15.491 -11.852 1.00 96.56 292 ILE A N 1
ATOM 2231 C CA . ILE A 1 292 ? 2.147 -15.663 -10.393 1.00 96.56 292 ILE A CA 1
ATOM 2232 C C . ILE A 1 292 ? 1.958 -14.307 -9.698 1.00 96.56 292 ILE A C 1
ATOM 2234 O O . ILE A 1 292 ? 1.065 -14.178 -8.859 1.00 96.56 292 ILE A O 1
ATOM 2238 N N . GLY A 1 293 ? 2.737 -13.289 -10.078 1.00 96.19 293 GLY A N 1
ATOM 2239 C CA . GLY A 1 293 ? 2.600 -11.937 -9.526 1.00 96.19 293 GLY A CA 1
ATOM 2240 C C . GLY A 1 293 ? 1.233 -11.316 -9.804 1.00 96.19 293 GLY A C 1
ATOM 2241 O O . GLY A 1 293 ? 0.563 -10.833 -8.892 1.00 96.19 293 GLY A O 1
ATOM 2242 N N . LEU A 1 294 ? 0.756 -11.412 -11.049 1.00 97.00 294 LEU A N 1
ATOM 2243 C CA . LEU A 1 294 ? -0.572 -10.924 -11.430 1.00 97.00 294 LEU A CA 1
ATOM 2244 C C . LEU A 1 294 ? -1.702 -11.691 -10.732 1.00 97.00 294 LEU A C 1
ATOM 2246 O O . LEU A 1 294 ? -2.729 -11.097 -10.412 1.00 97.00 294 LEU A O 1
ATOM 2250 N N . ALA A 1 295 ? -1.530 -12.987 -10.465 1.00 98.06 295 ALA A N 1
ATOM 2251 C CA . ALA A 1 295 ? -2.492 -13.762 -9.688 1.00 98.06 295 ALA A CA 1
ATOM 2252 C C . ALA A 1 295 ? -2.539 -13.303 -8.222 1.00 98.06 295 ALA A C 1
ATOM 2254 O O . ALA A 1 295 ? -3.630 -13.192 -7.659 1.00 98.06 295 ALA A O 1
ATOM 2255 N N . ALA A 1 296 ? -1.387 -12.999 -7.615 1.00 97.75 296 ALA A N 1
ATOM 2256 C CA . ALA A 1 296 ? -1.320 -12.449 -6.262 1.00 97.75 296 ALA A CA 1
ATOM 2257 C C . ALA A 1 296 ? -1.982 -11.062 -6.178 1.00 97.75 296 ALA A C 1
ATOM 2259 O O . ALA A 1 296 ? -2.798 -10.823 -5.285 1.00 97.75 296 ALA A O 1
ATOM 2260 N N . GLU A 1 297 ? -1.710 -10.188 -7.148 1.00 97.69 297 GLU A N 1
ATOM 2261 C CA . GLU A 1 297 ? -2.356 -8.876 -7.258 1.00 97.69 297 GLU A CA 1
ATOM 2262 C C . GLU A 1 297 ? -3.873 -9.007 -7.458 1.00 97.69 297 GLU A C 1
ATOM 2264 O O . GLU A 1 297 ? -4.663 -8.403 -6.730 1.00 97.69 297 GLU A O 1
ATOM 2269 N N . ALA A 1 298 ? -4.317 -9.865 -8.380 1.00 98.31 298 ALA A N 1
ATOM 2270 C CA . ALA A 1 298 ? -5.739 -10.113 -8.606 1.00 98.31 298 ALA A CA 1
ATOM 2271 C C . ALA A 1 298 ? -6.436 -10.664 -7.352 1.00 98.31 298 ALA A C 1
ATOM 2273 O O . ALA A 1 298 ? -7.562 -10.263 -7.046 1.00 98.31 298 ALA A O 1
ATOM 2274 N N . ALA A 1 299 ? -5.770 -11.545 -6.598 1.00 98.19 299 ALA A N 1
ATOM 2275 C CA . ALA A 1 299 ? -6.278 -12.050 -5.329 1.00 98.19 299 ALA A CA 1
ATOM 2276 C C . ALA A 1 299 ? -6.415 -10.929 -4.286 1.00 98.19 299 ALA A C 1
ATOM 2278 O O . ALA A 1 299 ? -7.441 -10.864 -3.604 1.00 98.19 299 ALA A O 1
ATOM 2279 N N . PHE A 1 300 ? -5.441 -10.018 -4.194 1.00 98.25 300 PHE A N 1
ATOM 2280 C CA . PHE A 1 300 ? -5.513 -8.859 -3.303 1.00 98.25 300 PHE A CA 1
ATOM 2281 C C . PHE A 1 300 ? -6.647 -7.898 -3.693 1.00 98.25 300 PHE A C 1
ATOM 2283 O O . PHE A 1 300 ? -7.454 -7.511 -2.843 1.00 98.25 300 PHE A O 1
ATOM 2290 N N . LEU A 1 301 ? -6.784 -7.569 -4.979 1.00 98.12 301 LEU A N 1
ATOM 2291 C CA . LEU A 1 301 ? -7.871 -6.717 -5.469 1.00 98.12 301 LEU A CA 1
ATOM 2292 C C . LEU A 1 301 ? -9.244 -7.363 -5.237 1.00 98.12 301 LEU A C 1
ATOM 2294 O O . LEU A 1 301 ? -10.165 -6.699 -4.753 1.00 98.12 301 LEU A O 1
ATOM 2298 N N . ALA A 1 302 ? -9.389 -8.663 -5.510 1.00 98.12 302 ALA A N 1
ATOM 2299 C CA . ALA A 1 302 ? -10.614 -9.404 -5.217 1.00 98.12 302 ALA A CA 1
ATOM 2300 C C . ALA A 1 302 ? -10.920 -9.401 -3.711 1.00 98.12 302 ALA A C 1
ATOM 2302 O O . ALA A 1 302 ? -12.059 -9.163 -3.304 1.00 98.12 302 ALA A O 1
ATOM 2303 N N . TYR A 1 303 ? -9.907 -9.594 -2.870 1.00 98.00 303 TYR A N 1
ATOM 2304 C CA . TYR A 1 303 ? -10.032 -9.511 -1.420 1.00 98.00 303 TYR A CA 1
ATOM 2305 C C . TYR A 1 303 ? -10.541 -8.131 -0.961 1.00 98.00 303 TYR A C 1
ATOM 2307 O O . TYR A 1 303 ? -11.503 -8.051 -0.192 1.00 98.00 303 TYR A O 1
ATOM 2315 N N . VAL A 1 304 ? -10.003 -7.034 -1.496 1.00 97.75 304 VAL A N 1
ATOM 2316 C CA . VAL A 1 304 ? -10.460 -5.674 -1.160 1.00 97.75 304 VAL A CA 1
ATOM 2317 C C . VAL A 1 304 ? -11.879 -5.400 -1.675 1.00 97.75 304 VAL A C 1
ATOM 2319 O O . VAL A 1 304 ? -12.746 -4.969 -0.911 1.00 97.75 304 VAL A O 1
ATOM 2322 N N . PHE A 1 305 ? -12.151 -5.647 -2.957 1.00 98.00 305 PHE A N 1
ATOM 2323 C CA . PHE A 1 305 ? -13.408 -5.226 -3.590 1.00 98.00 305 PHE A CA 1
ATOM 2324 C C . PHE A 1 305 ? -14.580 -6.191 -3.386 1.00 98.00 305 PHE A C 1
ATOM 2326 O O . PHE A 1 305 ? -15.732 -5.773 -3.527 1.00 98.00 305 PHE A O 1
ATOM 2333 N N . VAL A 1 306 ? -14.325 -7.451 -3.024 1.00 97.69 306 VAL A N 1
ATOM 2334 C CA . VAL A 1 306 ? -15.376 -8.426 -2.695 1.00 97.69 306 VAL A CA 1
ATOM 2335 C C . VAL A 1 306 ? -15.549 -8.533 -1.186 1.00 97.69 306 VAL A C 1
ATOM 2337 O O . VAL A 1 306 ? -16.628 -8.233 -0.673 1.00 97.69 306 VAL A O 1
ATOM 2340 N N . ILE A 1 307 ? -14.501 -8.933 -0.460 1.00 96.75 307 ILE A N 1
ATOM 2341 C CA . ILE A 1 307 ? -14.588 -9.168 0.989 1.00 96.75 307 ILE A CA 1
ATOM 2342 C C . ILE A 1 307 ? -14.643 -7.830 1.731 1.00 96.75 307 ILE A C 1
ATOM 2344 O O . ILE A 1 307 ? -15.533 -7.624 2.556 1.00 96.75 307 ILE A O 1
ATOM 2348 N N . GLY A 1 308 ? -13.777 -6.877 1.377 1.00 96.69 308 GLY A N 1
ATOM 2349 C CA . GLY A 1 308 ? -13.775 -5.546 1.992 1.00 96.69 308 GLY A CA 1
ATOM 2350 C C . GLY A 1 308 ? -15.067 -4.768 1.768 1.00 96.69 308 GLY A C 1
ATOM 2351 O O . GLY A 1 308 ? -15.581 -4.148 2.701 1.00 96.69 308 GLY A O 1
ATOM 2352 N N . ARG A 1 309 ? -15.653 -4.865 0.569 1.00 97.06 309 ARG A N 1
ATOM 2353 C CA . ARG A 1 309 ? -16.966 -4.274 0.276 1.00 97.06 309 ARG A CA 1
ATOM 2354 C C . ARG A 1 309 ? -18.075 -4.866 1.142 1.00 97.06 309 ARG A C 1
ATOM 2356 O O . ARG A 1 309 ? -18.854 -4.100 1.705 1.00 97.06 309 ARG A O 1
ATOM 2363 N N . ARG A 1 310 ? -18.150 -6.197 1.252 1.00 96.88 310 ARG A N 1
ATOM 2364 C CA . ARG A 1 310 ? -19.158 -6.883 2.082 1.00 96.88 310 ARG A CA 1
ATOM 2365 C C . ARG A 1 310 ? -19.021 -6.491 3.552 1.00 96.88 310 ARG A C 1
ATOM 2367 O O . ARG A 1 310 ? -19.986 -6.018 4.143 1.00 96.88 310 ARG A O 1
ATOM 2374 N N . ALA A 1 311 ? -17.806 -6.556 4.095 1.00 95.25 311 ALA A N 1
ATOM 2375 C CA . ALA A 1 311 ? -17.536 -6.170 5.477 1.00 95.25 311 ALA A CA 1
ATOM 2376 C C . ALA A 1 311 ? -17.874 -4.693 5.759 1.00 95.25 311 ALA A C 1
ATOM 2378 O O . ALA A 1 311 ? -18.427 -4.369 6.810 1.00 95.25 311 ALA A O 1
ATOM 2379 N N . ALA A 1 312 ? -17.592 -3.781 4.820 1.00 95.00 312 ALA A N 1
ATOM 2380 C CA . ALA A 1 312 ? -17.969 -2.375 4.961 1.00 95.00 312 ALA A CA 1
ATOM 2381 C C . ALA A 1 312 ? -19.498 -2.184 4.992 1.00 95.00 312 ALA A C 1
ATOM 2383 O O . ALA A 1 312 ? -20.003 -1.415 5.809 1.00 95.00 312 ALA A O 1
ATOM 2384 N N . GLN A 1 313 ? -20.238 -2.908 4.147 1.00 95.06 313 GLN A N 1
ATOM 2385 C CA . GLN A 1 313 ? -21.703 -2.858 4.117 1.00 95.06 313 GLN A CA 1
ATOM 2386 C C . GLN A 1 313 ? -22.330 -3.409 5.403 1.00 95.06 313 GLN A C 1
ATOM 2388 O O . GLN A 1 313 ? -23.262 -2.804 5.929 1.00 95.06 313 GLN A O 1
ATOM 2393 N N . GLU A 1 314 ? -21.805 -4.511 5.936 1.00 92.75 314 GLU A N 1
ATOM 2394 C CA . GLU A 1 314 ? -22.259 -5.091 7.206 1.00 92.75 314 GLU A CA 1
ATOM 2395 C C . GLU A 1 314 ? -22.038 -4.130 8.382 1.00 92.75 314 GLU A C 1
ATOM 2397 O O . GLU A 1 314 ? -22.939 -3.924 9.195 1.00 92.75 314 GLU A O 1
ATOM 2402 N N . GLN A 1 315 ? -20.871 -3.481 8.441 1.00 90.88 315 GLN A N 1
ATOM 2403 C CA . GLN A 1 315 ? -20.565 -2.460 9.450 1.00 90.88 315 GLN A CA 1
ATOM 2404 C C . GLN A 1 315 ? -21.511 -1.255 9.358 1.00 90.88 315 GLN A C 1
ATOM 2406 O O . GLN A 1 315 ? -21.987 -0.764 10.382 1.00 90.88 315 GLN A O 1
ATOM 2411 N N . ASP A 1 316 ? -21.795 -0.784 8.140 1.00 89.81 316 ASP A N 1
ATOM 2412 C CA . ASP A 1 316 ? -22.710 0.339 7.913 1.00 89.81 316 ASP A CA 1
ATOM 2413 C C . ASP A 1 316 ? -24.154 -0.036 8.281 1.00 89.81 316 ASP A C 1
ATOM 2415 O O . ASP A 1 316 ? -24.868 0.767 8.884 1.00 89.81 316 ASP A O 1
ATOM 2419 N N . GLY A 1 317 ? -24.577 -1.265 7.967 1.00 89.38 317 GLY A N 1
ATOM 2420 C CA . GLY A 1 317 ? -25.883 -1.805 8.346 1.00 89.38 317 GLY A CA 1
ATOM 2421 C C . GLY A 1 317 ? -26.045 -1.931 9.861 1.00 89.38 317 GLY A C 1
ATOM 2422 O O . GLY A 1 317 ? -27.041 -1.463 10.412 1.00 89.38 317 GLY A O 1
ATOM 2423 N N . ALA A 1 318 ? -25.040 -2.476 10.551 1.00 86.75 318 ALA A N 1
ATOM 2424 C CA . ALA A 1 318 ? -25.037 -2.582 12.009 1.00 86.75 318 ALA A CA 1
ATOM 2425 C C . ALA A 1 318 ? -25.084 -1.203 12.690 1.00 86.75 318 ALA A C 1
ATOM 2427 O O . ALA A 1 318 ? -25.826 -1.011 13.654 1.00 86.75 318 ALA A O 1
ATOM 2428 N N . ALA A 1 319 ? -24.342 -0.220 12.168 1.00 84.00 319 ALA A N 1
ATOM 2429 C CA . ALA A 1 319 ? -24.369 1.148 12.681 1.00 84.00 319 ALA A CA 1
ATOM 2430 C C . ALA A 1 319 ? -25.748 1.809 12.509 1.00 84.00 319 ALA A C 1
ATOM 2432 O O . ALA A 1 319 ? -26.220 2.487 13.421 1.00 84.00 319 ALA A O 1
ATOM 2433 N N . ARG A 1 320 ? -26.417 1.590 11.368 1.00 86.38 320 ARG A N 1
ATOM 2434 C CA . ARG A 1 320 ? -27.780 2.095 11.126 1.00 86.38 320 ARG A CA 1
ATOM 2435 C C . ARG A 1 320 ? -28.800 1.462 12.066 1.00 86.38 320 ARG A C 1
ATOM 2437 O O . ARG A 1 320 ? -29.543 2.195 12.708 1.00 86.38 320 ARG A O 1
ATOM 2444 N N . ALA A 1 321 ? -28.768 0.138 12.220 1.00 84.38 321 ALA A N 1
ATOM 2445 C CA . ALA A 1 321 ? -29.669 -0.579 13.122 1.00 84.38 321 ALA A CA 1
ATOM 2446 C C . ALA A 1 321 ? -29.522 -0.114 14.584 1.00 84.38 321 ALA A C 1
ATOM 2448 O O . ALA A 1 321 ? -30.512 0.029 15.300 1.00 84.38 321 ALA A O 1
ATOM 2449 N N . LEU A 1 322 ? -28.294 0.184 15.025 1.00 82.69 322 LEU A N 1
ATOM 2450 C CA . LEU A 1 322 ? -28.044 0.762 16.347 1.00 82.69 322 LEU A CA 1
ATOM 2451 C C . LEU A 1 322 ? -28.690 2.142 16.498 1.00 82.69 322 LEU A C 1
ATOM 2453 O O . LEU A 1 322 ? -29.376 2.377 17.492 1.00 82.69 322 LEU A O 1
ATOM 2457 N N . ILE A 1 323 ? -28.518 3.030 15.516 1.00 82.12 323 ILE A N 1
ATOM 2458 C CA . ILE A 1 323 ? -29.131 4.367 15.533 1.00 82.12 323 ILE A CA 1
ATOM 2459 C C . ILE A 1 323 ? -30.658 4.249 15.576 1.00 82.12 323 ILE A C 1
ATOM 2461 O O . ILE A 1 323 ? -31.289 4.884 16.417 1.00 82.12 323 ILE A O 1
ATOM 2465 N N . GLU A 1 324 ? -31.242 3.390 14.738 1.00 83.50 324 GLU A N 1
ATOM 2466 C CA . GLU A 1 324 ? -32.687 3.135 14.714 1.00 83.50 324 GLU A CA 1
ATOM 2467 C C . GLU A 1 324 ? -33.200 2.598 16.058 1.00 83.50 324 GLU A C 1
ATOM 2469 O O . GLU A 1 324 ? -34.207 3.089 16.568 1.00 83.50 324 GLU A O 1
ATOM 2474 N N . SER A 1 325 ? -32.483 1.659 16.687 1.00 80.31 325 SER A N 1
ATOM 2475 C CA . SER A 1 325 ? -32.859 1.115 18.001 1.00 80.31 325 SER A CA 1
ATOM 2476 C C . SER A 1 325 ? -32.813 2.167 19.116 1.00 80.31 325 SER A C 1
ATOM 2478 O O . SER A 1 325 ? -33.710 2.227 19.960 1.00 80.31 325 SER A O 1
ATOM 2480 N N . VAL A 1 326 ? -31.811 3.054 19.091 1.00 79.00 326 VAL A N 1
ATOM 2481 C CA . VAL A 1 326 ? -31.681 4.145 20.064 1.00 79.00 326 VAL A CA 1
ATOM 2482 C C . VAL A 1 326 ? -32.795 5.168 19.847 1.00 79.00 326 VAL A C 1
ATOM 2484 O O . VAL A 1 326 ? -33.449 5.557 20.812 1.00 79.00 326 VAL A O 1
ATOM 2487 N N . SER A 1 327 ? -33.084 5.544 18.600 1.00 78.62 327 SER A N 1
ATOM 2488 C CA . SER A 1 327 ? -34.185 6.457 18.274 1.00 78.62 327 SER A CA 1
ATOM 2489 C C . SER A 1 327 ? -35.555 5.885 18.652 1.00 78.62 327 SER A C 1
ATOM 2491 O O . SER A 1 327 ? -36.377 6.613 19.207 1.00 78.62 327 SER A O 1
ATOM 2493 N N . ALA A 1 328 ? -35.790 4.589 18.430 1.00 75.81 328 ALA A N 1
ATOM 2494 C CA . ALA A 1 328 ? -37.030 3.919 18.825 1.00 75.81 328 ALA A CA 1
ATOM 2495 C C . ALA A 1 328 ? -37.195 3.863 20.355 1.00 75.81 328 ALA A C 1
ATOM 2497 O O . ALA A 1 328 ? -38.271 4.157 20.875 1.00 75.81 328 ALA A O 1
ATOM 2498 N N . SER A 1 329 ? -36.121 3.549 21.088 1.00 69.69 329 SER A N 1
ATOM 2499 C CA . SER A 1 329 ? -36.142 3.511 22.558 1.00 69.69 329 SER A CA 1
ATOM 2500 C C . SER A 1 329 ? -36.282 4.903 23.198 1.00 69.69 329 SER A C 1
ATOM 2502 O O . SER A 1 329 ? -37.027 5.060 24.165 1.00 69.69 329 SER A O 1
ATOM 2504 N N . GLY A 1 330 ? -35.649 5.934 22.627 1.00 57.47 330 GLY A N 1
ATOM 2505 C CA . GLY A 1 330 ? -35.802 7.326 23.061 1.00 57.47 330 GLY A CA 1
ATOM 2506 C C . GLY A 1 330 ? -37.191 7.902 22.768 1.00 57.47 330 GLY A C 1
ATOM 2507 O O . GLY A 1 330 ? -37.742 8.623 23.597 1.00 57.47 330 GLY A O 1
ATOM 2508 N N . GLY A 1 331 ? -37.801 7.534 21.634 1.00 53.69 331 GLY A N 1
ATOM 2509 C CA . GLY A 1 331 ? -39.184 7.898 21.308 1.00 53.69 331 GLY A CA 1
ATOM 2510 C C . GLY A 1 331 ? -40.216 7.238 22.229 1.00 53.69 331 GLY A C 1
ATOM 2511 O O . GLY A 1 331 ? -41.179 7.888 22.630 1.00 53.69 331 GLY A O 1
ATOM 2512 N N . ALA A 1 332 ? -39.993 5.982 22.631 1.00 53.12 332 ALA A N 1
ATOM 2513 C CA . ALA A 1 332 ? -40.856 5.281 23.584 1.00 53.12 332 ALA A CA 1
ATOM 2514 C C . ALA A 1 332 ? -40.815 5.903 24.993 1.00 53.12 332 ALA A C 1
ATOM 2516 O O . ALA A 1 332 ? -41.848 5.967 25.658 1.00 53.12 332 ALA A O 1
ATOM 2517 N N . HIS A 1 333 ? -39.660 6.418 25.430 1.00 47.59 333 HIS A N 1
ATOM 2518 C CA . HIS A 1 333 ? -39.541 7.125 26.710 1.00 47.59 333 HIS A CA 1
ATOM 2519 C C . HIS A 1 333 ? -40.290 8.469 26.709 1.00 47.59 333 HIS A C 1
ATOM 2521 O O . HIS A 1 333 ? -40.992 8.777 27.667 1.00 47.59 333 HIS A O 1
ATOM 2527 N N . LEU A 1 334 ? -40.230 9.228 25.606 1.00 48.50 334 LEU A N 1
ATOM 2528 C CA . LEU A 1 334 ? -40.979 10.487 25.459 1.00 48.50 334 LEU A CA 1
ATOM 2529 C C . LEU A 1 334 ? -42.497 10.262 25.304 1.00 48.50 334 LEU A C 1
ATOM 2531 O O . LEU A 1 334 ? -43.297 11.070 25.780 1.00 48.50 334 LEU A O 1
ATOM 2535 N N . ALA A 1 335 ? -42.914 9.154 24.680 1.00 49.53 335 ALA A N 1
ATOM 2536 C CA . ALA A 1 335 ? -44.321 8.750 24.598 1.00 49.53 335 ALA A CA 1
ATOM 2537 C C . ALA A 1 335 ? -44.870 8.233 25.947 1.00 49.53 335 ALA A C 1
ATOM 2539 O O . ALA A 1 335 ? -46.020 8.497 26.288 1.00 49.53 335 ALA A O 1
ATOM 2540 N N . GLY A 1 336 ? -44.047 7.538 26.740 1.00 49.03 336 GLY A N 1
ATOM 2541 C CA . GLY A 1 336 ? -44.398 7.086 28.091 1.00 49.03 336 GLY A CA 1
ATOM 2542 C C . GLY A 1 336 ? -44.528 8.233 29.096 1.00 49.03 336 GLY A C 1
ATOM 2543 O O . GLY A 1 336 ? -45.493 8.261 29.859 1.00 49.03 336 GLY A O 1
ATOM 2544 N N . ASP A 1 337 ? -43.626 9.218 29.049 1.00 47.44 337 ASP A N 1
ATOM 2545 C CA . ASP A 1 337 ? -43.686 10.393 29.931 1.00 47.44 337 ASP A CA 1
ATOM 2546 C C . ASP A 1 337 ? -44.847 11.333 29.570 1.00 47.44 337 ASP A C 1
ATOM 2548 O O . ASP A 1 337 ? -45.478 11.905 30.458 1.00 47.44 337 ASP A O 1
ATOM 2552 N N . SER A 1 338 ? -45.207 11.441 28.285 1.00 47.22 338 SER A N 1
ATOM 2553 C CA . SER A 1 338 ? -46.393 12.203 27.857 1.00 47.22 338 SER A CA 1
ATOM 2554 C C . SER A 1 338 ? -47.714 11.491 28.176 1.00 47.22 338 SER A C 1
ATOM 2556 O O . SER A 1 338 ? -48.682 12.160 28.536 1.00 47.22 338 SER A O 1
ATOM 2558 N N . ALA A 1 339 ? -47.763 10.155 28.135 1.00 49.84 339 ALA A N 1
ATOM 2559 C CA . ALA A 1 339 ? -48.927 9.384 28.585 1.00 49.84 339 ALA A CA 1
ATOM 2560 C C . ALA A 1 339 ? -49.081 9.381 30.122 1.00 49.84 339 ALA A C 1
ATOM 2562 O O . ALA A 1 339 ? -50.203 9.446 30.623 1.00 49.84 339 ALA A O 1
ATOM 2563 N N . SER A 1 340 ? -47.970 9.368 30.866 1.00 47.84 340 SER A N 1
ATOM 2564 C CA . SER A 1 340 ? -47.941 9.506 32.331 1.00 47.84 340 SER A CA 1
ATOM 2565 C C . SER A 1 340 ? -48.402 10.903 32.779 1.00 47.84 340 SER A C 1
ATOM 2567 O O . SER A 1 340 ? -49.303 11.028 33.608 1.00 47.84 340 SER A O 1
ATOM 2569 N N . ALA A 1 341 ? -47.898 11.965 32.137 1.00 46.78 341 ALA A N 1
ATOM 2570 C CA . ALA A 1 341 ? -48.313 13.345 32.413 1.00 46.78 341 ALA A CA 1
ATOM 2571 C C . ALA A 1 341 ? -49.776 13.642 32.008 1.00 46.78 341 ALA A C 1
ATOM 2573 O O . ALA A 1 341 ? -50.452 14.453 32.650 1.00 46.78 341 ALA A O 1
ATOM 2574 N N . ALA A 1 342 ? -50.298 12.975 30.972 1.00 47.97 342 ALA A N 1
ATOM 2575 C CA . ALA A 1 342 ? -51.710 13.063 30.587 1.00 47.97 342 ALA A CA 1
ATOM 2576 C C . ALA A 1 342 ? -52.643 12.257 31.521 1.00 47.97 342 ALA A C 1
ATOM 2578 O O . ALA A 1 342 ? -53.808 12.620 31.688 1.00 47.97 342 ALA A O 1
ATOM 2579 N N . GLY A 1 343 ? -52.145 11.190 32.156 1.00 45.69 343 GLY A N 1
ATOM 2580 C CA . GLY A 1 343 ? -52.886 10.407 33.150 1.00 45.69 343 GLY A CA 1
ATOM 2581 C C . GLY A 1 343 ? -53.070 11.136 34.486 1.00 45.69 343 GLY A C 1
ATOM 2582 O O . GLY A 1 343 ? -54.167 11.117 35.045 1.00 45.69 343 GLY A O 1
ATOM 2583 N N . ASP A 1 344 ? -52.039 11.846 34.954 1.00 46.62 344 ASP A N 1
ATOM 2584 C CA . ASP A 1 344 ? -52.091 12.597 36.221 1.00 46.62 344 ASP A CA 1
ATOM 2585 C C . ASP A 1 344 ? -52.919 13.891 36.126 1.00 46.62 344 ASP A C 1
ATOM 2587 O O . ASP A 1 344 ? -53.561 14.306 37.094 1.00 46.62 344 ASP A O 1
ATOM 2591 N N . THR A 1 345 ? -53.002 14.506 34.943 1.00 46.94 345 THR A N 1
ATOM 2592 C CA . THR A 1 345 ? -53.841 15.700 34.724 1.00 46.94 345 THR A CA 1
ATOM 2593 C C . THR A 1 345 ? -55.331 15.368 34.575 1.00 46.94 345 THR A C 1
ATOM 2595 O O . THR A 1 345 ? -56.176 16.183 34.944 1.00 46.94 345 THR A O 1
ATOM 2598 N N . ALA A 1 346 ? -55.688 14.155 34.137 1.00 43.19 346 ALA A N 1
ATOM 2599 C CA . ALA A 1 346 ? -57.081 13.697 34.084 1.00 43.19 346 ALA A CA 1
ATOM 2600 C C . ALA A 1 346 ? -57.630 13.229 35.452 1.00 43.19 346 ALA A C 1
ATOM 2602 O O . ALA A 1 346 ? -58.846 13.249 35.664 1.00 43.19 346 ALA A O 1
ATOM 2603 N N . GLY A 1 347 ? -56.755 12.846 36.391 1.00 42.12 347 GLY A N 1
ATOM 2604 C CA . GLY A 1 347 ? -57.121 12.503 37.772 1.00 42.12 347 GLY A CA 1
ATOM 2605 C C . GLY A 1 347 ? -57.349 13.721 38.676 1.00 42.12 347 GLY A C 1
ATOM 2606 O O . GLY A 1 347 ? -58.241 13.692 39.522 1.00 42.12 347 GLY A O 1
ATOM 2607 N N . ALA A 1 348 ? -56.605 14.812 38.462 1.00 42.25 348 ALA A N 1
ATOM 2608 C CA . ALA A 1 348 ? -56.666 16.011 39.305 1.00 42.25 348 ALA A CA 1
ATOM 2609 C C . ALA A 1 348 ? -57.846 16.955 38.988 1.00 42.25 348 ALA A C 1
ATOM 2611 O O . ALA A 1 348 ? -58.324 17.659 39.871 1.00 42.25 348 ALA A O 1
ATOM 2612 N N . VAL A 1 349 ? -58.385 16.939 37.762 1.00 42.31 349 VAL A N 1
ATOM 2613 C CA . VAL A 1 349 ? -59.495 17.837 37.368 1.00 42.31 349 VAL A CA 1
ATOM 2614 C C . VAL A 1 349 ? -60.874 17.305 37.800 1.00 42.31 349 VAL A C 1
ATOM 2616 O O . VAL A 1 349 ? -61.853 18.049 37.821 1.00 42.31 349 VAL A O 1
ATOM 2619 N N . ARG A 1 350 ? -60.987 16.034 38.221 1.00 38.12 350 ARG A N 1
ATOM 2620 C CA . ARG A 1 350 ? -62.278 15.442 38.630 1.00 38.12 350 ARG A CA 1
ATOM 2621 C C . ARG A 1 350 ? -62.598 15.557 40.126 1.00 38.12 350 ARG A C 1
ATOM 2623 O O . ARG A 1 350 ? -63.722 15.236 40.507 1.00 38.12 350 ARG A O 1
ATOM 2630 N N . SER A 1 351 ? -61.668 16.032 40.958 1.00 42.69 351 SER A N 1
ATOM 2631 C CA . SER A 1 351 ? -61.875 16.202 42.408 1.00 42.69 351 SER A CA 1
ATOM 2632 C C . SER A 1 351 ? -62.102 17.648 42.872 1.00 42.69 351 SER A C 1
ATOM 2634 O O . SER A 1 351 ? -62.484 17.838 44.021 1.00 42.69 351 SER A O 1
ATOM 2636 N N . GLU A 1 352 ? -61.943 18.661 42.012 1.00 41.09 352 GLU A N 1
ATOM 2637 C CA . GLU A 1 352 ? -62.091 20.082 42.399 1.00 41.09 352 GLU A CA 1
ATOM 2638 C C . GLU A 1 352 ? -63.426 20.740 41.996 1.00 41.09 352 GLU A C 1
ATOM 2640 O O . GLU A 1 352 ? -63.647 21.911 42.287 1.00 41.09 352 GLU A O 1
ATOM 2645 N N . GLN A 1 353 ? -64.371 20.009 41.394 1.00 37.09 353 GLN A N 1
ATOM 2646 C CA . GLN A 1 353 ? -65.647 20.586 40.925 1.00 37.09 353 GLN A CA 1
ATOM 2647 C C . GLN A 1 353 ? -66.864 20.413 41.859 1.00 37.09 353 GLN A C 1
ATOM 2649 O O . GLN A 1 353 ? -67.981 20.716 41.450 1.00 37.09 353 GLN A O 1
ATOM 2654 N N . TRP A 1 354 ? -66.686 19.989 43.120 1.00 40.19 354 TRP A N 1
ATOM 2655 C CA . TRP A 1 354 ? -67.803 19.797 44.074 1.00 40.19 354 TRP A CA 1
ATOM 2656 C C . TRP A 1 354 ? -67.718 20.593 45.385 1.00 40.19 354 TRP A C 1
ATOM 2658 O O . TRP A 1 354 ? -68.443 20.299 46.334 1.00 40.19 354 TRP A O 1
ATOM 2668 N N . GLN A 1 355 ? -66.895 21.638 45.459 1.00 44.47 355 GLN A N 1
ATOM 2669 C CA . GLN A 1 355 ? -66.905 22.553 46.603 1.00 44.47 355 GLN A CA 1
ATOM 2670 C C . GLN A 1 355 ? -66.698 23.990 46.142 1.00 44.47 355 GLN A C 1
ATOM 2672 O O . GLN A 1 355 ? -65.570 24.450 46.079 1.00 44.47 355 GLN A O 1
ATOM 2677 N N . THR A 1 356 ? -67.780 24.688 45.793 1.00 47.62 356 THR A N 1
ATOM 2678 C CA . THR A 1 356 ? -67.985 26.136 46.023 1.00 47.62 356 THR A CA 1
ATOM 2679 C C . THR A 1 356 ? -69.215 26.602 45.242 1.00 47.62 356 THR A C 1
ATOM 2681 O O . THR A 1 356 ? -69.105 26.991 44.088 1.00 47.62 356 THR A O 1
ATOM 2684 N N . THR A 1 357 ? -70.405 26.550 45.852 1.00 41.75 357 THR A N 1
ATOM 2685 C CA . THR A 1 357 ? -71.517 27.506 45.619 1.00 41.75 357 THR A CA 1
ATOM 2686 C C . THR A 1 357 ? -72.738 27.141 46.473 1.00 41.75 357 THR A C 1
ATOM 2688 O O . THR A 1 357 ? -73.646 26.451 46.031 1.00 41.75 357 THR A O 1
ATOM 2691 N N . SER A 1 358 ? -72.791 27.643 47.710 1.00 36.25 358 SER A N 1
ATOM 2692 C CA . SER A 1 358 ? -74.064 27.944 48.387 1.00 36.25 358 SER A CA 1
ATOM 2693 C C . SER A 1 358 ? -73.809 28.892 49.564 1.00 36.25 358 SER A C 1
ATOM 2695 O O . SER A 1 358 ? -73.388 28.461 50.636 1.00 36.25 358 SER A O 1
ATOM 2697 N N . GLY A 1 359 ? -74.030 30.192 49.352 1.00 32.78 359 GLY A N 1
ATOM 2698 C CA . GLY A 1 359 ? -73.819 31.214 50.376 1.00 32.78 359 GLY A CA 1
ATOM 2699 C C . GLY A 1 359 ? -74.228 32.633 49.960 1.00 32.78 359 GLY A C 1
ATOM 2700 O O . GLY A 1 359 ? -73.360 33.457 49.728 1.00 32.78 359 GLY A O 1
ATOM 2701 N N . ILE A 1 360 ? -75.544 32.894 49.953 1.00 41.66 360 ILE A N 1
ATOM 2702 C CA . ILE A 1 360 ? -76.189 34.139 50.435 1.00 41.66 360 ILE A CA 1
ATOM 2703 C C . ILE A 1 360 ? -75.968 35.436 49.609 1.00 41.66 360 ILE A C 1
ATOM 2705 O O . ILE A 1 360 ? -75.025 36.181 49.854 1.00 41.66 360 ILE A O 1
ATOM 2709 N N . ARG A 1 361 ? -76.914 35.805 48.731 1.00 35.22 361 ARG A N 1
ATOM 2710 C CA . ARG A 1 361 ? -78.084 36.685 48.982 1.00 35.22 361 ARG A CA 1
ATOM 2711 C C . ARG A 1 361 ? -78.996 36.737 47.765 1.00 35.22 361 ARG A C 1
ATOM 2713 O O . ARG A 1 361 ? -78.455 36.726 46.641 1.00 35.22 361 ARG A O 1
#

InterPro domains:
  IPR002798 Stage II sporulation protein M-like [PF01944] (106-281)
  IPR059457 Domain of unknown function DUF8413 [PF28475] (4-73)

Secondary structure (DSSP, 8-state):
--HHHHHHHHHHHHHHHHHHHH-S---HHHHHHHHHHHHHHHHHHHHHHHH---HHHHHHHHHHHHHHHHHHTT----HHHHHHHIIIIIHHHHHHHTHHHHHHHHHHHHHHHHHHHHHHHH-HHHHHHTT--S--HHHHSTTSHHHHHHHSS-TTHHHHHHHHHHHHHHHHHHHHGGGSHHHHHHHHHHHHHHHHHHHHHHHTT-HHHHHHHHHHHHHHHHHHHHHHHHHHHHHHHHHH--TTS-HHHHHHHHHHHHHHHHHHHHHHHHHHHHIIIIITTSSS-HHHHHHHHHHHHHHHHHIIIIIIHHHHHHHHHHHHHHHHHHHHHHHHHHHHHHHHHHHHHHHHTTSSSSS------

Organism: NCBI:txid2785916

Radius of gyration: 33.45 Å; Cα contacts (8 Å, |Δi|>4): 349; chains: 1; bounding box: 104×58×91 Å

Nearest PDB structures (foldseek):
  6pt3-assembly1_B  TM=2.090E-01  e=1.156E+00  Homo sapiens
  8rtd-assembly1_L  TM=1.835E-01  e=1.830E+00  Escherichia coli

Solvent-accessible surface area (backbone atoms only — not comparable to full-atom values): 18641 Å² total; per-residue (Å²): 131,63,64,66,65,52,46,66,75,43,44,68,58,53,53,49,38,44,51,60,46,70,46,93,74,72,53,72,71,53,49,54,50,43,51,55,42,50,56,53,50,53,53,50,50,57,50,36,69,74,74,53,79,53,67,66,62,51,52,54,52,52,54,42,49,55,49,33,47,54,59,73,71,51,82,73,67,55,64,66,60,51,54,50,42,34,70,54,39,46,30,26,16,39,49,38,78,34,40,73,43,15,50,51,44,43,53,52,34,51,50,52,14,50,52,37,23,63,47,38,72,78,28,71,70,50,23,59,74,69,69,48,64,93,79,51,54,67,45,59,38,91,82,12,54,59,52,41,74,69,59,74,64,68,54,67,67,46,22,54,50,52,25,52,50,51,44,48,51,29,48,47,24,32,64,38,1,49,67,35,58,60,22,52,51,52,50,48,52,52,21,46,54,55,7,43,54,51,11,50,23,45,75,72,72,35,48,68,56,54,47,39,61,39,35,20,18,46,49,42,38,51,51,47,40,20,45,24,31,14,37,7,31,52,39,19,46,22,62,77,58,31,78,94,46,56,48,68,59,30,33,56,55,42,46,52,42,41,51,42,36,53,62,48,42,49,55,54,35,43,54,20,20,49,28,42,34,56,45,51,65,39,93,62,59,53,71,57,33,29,48,53,13,51,49,52,33,50,51,52,51,47,43,25,66,50,43,4,44,50,32,40,51,53,53,53,50,53,53,49,54,50,51,51,52,50,52,54,54,55,50,51,51,56,53,49,53,51,51,51,56,54,50,57,54,62,60,61,67,72,75,67,82,83,77,89,88,86,81,89,134

Mean predicted aligned error: 14.51 Å

pLDDT: mean 83.39, std 15.65, range [32.78, 98.31]

Sequence (361 aa):
MDVDAYSLAHRRSWERLDQLAKRRKLTGAEADELIVLYRRTSQQLARLQSHSPDPQLIAGLSAILTRARARVLGTKSDTWAEIGRFFTHGFPAAVYRAWPWWVVTALLFIAVSTVLAVWVPGSGDARELFGIPSDNSDLTAQGGQFETYYTEHPNDAFAAQVWTNNAWVAAIALFTGILILPAIYMMFMNALNVGITAGLMAEAGRLDAFFGFILPHGALELTAVFVAGGAGIKLGWTLVDPGRLSRLEAVARQGRATASIAVGLVVVLFVSGLLEGFVTPSSLPVALRVAIGLAAEAAFLAYVFVIGRRAAQEQDGAARALIESVSASGGAHLAGDSASAAGDTAGAVRSEQWQTTSGIR

Foldseek 3Di:
DPPVVVCVVCVVLLVLLLVLLPDPDDDPVSLVSNVVSLVVLVVVLVVCVVPPCPPVVNVSSVVSSVSSVCVNVDPPPPVVVVVVCLLQFQQLLLLLVLVVLLVVLVVVLQVLLQCLLVPCLVDPVNCVVVVNDPDPCQCQPDVHPVVCVLAVDAQPVQLVVQLVVLLVLLVCLQQCLLVVVVNVVSSNVVSNVNSNSNNVNVVVVNNLVSCLQQQLQVLLSVSLSSSSNSLSVVLNVCCVDVDPDDSVVSNVVSVVSSVSNSVVSSVSSSVSSNLSSPLNNDPDDSVVSNVNSVVSNVVSVCSNPPSNVVSNVVVVVVVVVVVVVVVVVVVVVVVVVVVVVVVVVVVVVVPPPPDDDDDDD